Protein AF-A0A8J9VGQ0-F1 (afdb_monomer_lite)

InterPro domains:
  IPR000742 EGF-like domain [PS00022] (316-327)
  IPR000742 EGF-like domain [PS01186] (316-327)
  IPR000742 EGF-like domain [PS50026] (290-328)
  IPR000742 EGF-like domain [SM00181] (293-328)
  IPR001304 C-type lectin-like [PF00059] (190-288)
  IPR001304 C-type lectin-like [PS50041] (176-288)
  IPR001304 C-type lectin-like [SM00034] (172-288)
  IPR016186 C-type lectin-like/link domain superfamily [G3DSA:3.10.100.10] (168-290)
  IPR016187 C-type lectin fold [SSF56436] (175-289)
  IPR057774 UMOD/GP2/OIT3-like, D8C domain [PF23283] (61-148)

Organism: Branchiostoma lanceolatum (NCBI:txid7740)

Radius of gyration: 26.68 Å; chains: 1; bounding box: 42×90×72 Å

Secondary structure (DSSP, 8-state):
--------------------GGGS-EEE--GGGBTT-B--SS---SSTTSSTT----SEEEEE-GGG-SB--SS--SSTTBTTSSEEEEEESPPPPGGG-EEEEEEEE---SS-TTSEEEEEEEEEETTTEEEEEE---SSTTEEE-BB----------------------PPPEETTEEEEE-SS--B-HHHHHHHHHHTT-EE----SHHHHHHHHHHHHHH--S-EE-S-SS--TTS-B-GGGGG--GGGSSSSS--SEEEEEEGGGTTEEEEEETTS-BEEEEEEE-EE-SS---STTPEEEEETTTTEEEEEPPTTEESTTS-EE---

Foldseek 3Di:
DDDDDDDPPPPPPPPPPPPALQNDAAEDEDLLQELPRFADPQAFFCPPDPDPPHVPAFFKYAYDHNLAFFFACDQSAALGGSRFRWEKGWPDDADAQVVAKDKTKIATQHHPVCSRVDIDIWIWHADPVQGIMIRDHHDPDRRYDYHHYHDRGHDPPPDDDDDDDDDDDPDFFDDDPQKGKDWFDVFWFFQVVQQVVLVQLVWGFAPQQAQVSQVVVLVVCVVPHQWKAFGPDPADNPHFFADDCQPVPDNVCNPDDDRNQWGWIQHSVRSGGIDIDGRGDITITMIMWGWAFDPDQQAPPPWGWIATRVNPGIATHEDPQFDDRRSPHGHDD

Sequence (333 aa):
MMTVTVCVLLFTMFTGTYAGPCDHYSVLDDSWRSVTYITGSDRHCDAPGYDASTGLTEGWYRFTGPAGTQMPTAAPGSTYLCGTFAPVWLNGVHPAAADGVVTRQVCAYRDENYHCAWRWDIQVAACPGGFYLYHLISPPTCNLGYCVENGAGPTVVTTTMIPTTAITDVSSPPVYNSLCYKLSQDVTRDYESSAQECAALGGSLALIGDAATQSFVADLIRGHSNVSHWAGSTSPAVHCSYSGPSAAIDHDLWTSGHPPMFCVYMDSGANYKFNVAVCSEEYGFVCQSDIVTCQHDVCQNGGTCTSCFGAAHVMCTCLPGFTGTRCETRLYL

pLDDT: mean 76.82, std 17.46, range [32.12, 96.69]

Structure (mmCIF, N/CA/C/O backbone):
data_AF-A0A8J9VGQ0-F1
#
_entry.id   AF-A0A8J9VGQ0-F1
#
loop_
_atom_site.group_PDB
_atom_site.id
_atom_site.type_symbol
_atom_site.label_atom_id
_atom_site.label_alt_id
_atom_site.label_comp_id
_atom_site.label_asym_id
_atom_site.label_entity_id
_atom_site.label_seq_id
_atom_site.pdbx_PDB_ins_code
_atom_site.Cartn_x
_atom_site.Cartn_y
_atom_site.Cartn_z
_atom_site.occupancy
_atom_site.B_iso_or_equiv
_atom_site.auth_seq_id
_atom_site.auth_comp_id
_atom_site.auth_asym_id
_atom_site.auth_atom_id
_atom_site.pdbx_PDB_model_num
ATOM 1 N N . MET A 1 1 ? 2.340 -65.776 47.214 1.00 42.12 1 MET A N 1
ATOM 2 C CA . MET A 1 1 ? 2.959 -64.437 47.285 1.00 42.12 1 MET A CA 1
ATOM 3 C C . MET A 1 1 ? 3.575 -64.149 45.923 1.00 42.12 1 MET A C 1
ATOM 5 O O . MET A 1 1 ? 4.665 -64.625 45.653 1.00 42.12 1 MET A O 1
ATOM 9 N N . MET A 1 2 ? 2.831 -63.501 45.023 1.00 35.56 2 MET A N 1
ATOM 10 C CA . MET A 1 2 ? 3.348 -63.071 43.718 1.00 35.56 2 MET A CA 1
ATOM 11 C C . MET A 1 2 ? 3.948 -61.677 43.889 1.00 35.56 2 MET A C 1
ATOM 13 O O . MET A 1 2 ? 3.239 -60.738 44.241 1.00 35.56 2 MET A O 1
ATOM 17 N N . THR A 1 3 ? 5.255 -61.560 43.693 1.00 44.78 3 THR A N 1
ATOM 18 C CA . THR A 1 3 ? 5.974 -60.287 43.652 1.00 44.78 3 THR A CA 1
ATOM 19 C C . THR A 1 3 ? 5.676 -59.585 42.331 1.00 44.78 3 THR A C 1
ATOM 21 O O . THR A 1 3 ? 5.979 -60.117 41.265 1.00 44.78 3 THR A O 1
ATOM 24 N N . VAL A 1 4 ? 5.062 -58.404 42.402 1.00 38.50 4 VAL A N 1
ATOM 25 C CA . VAL A 1 4 ? 4.828 -57.522 41.253 1.00 38.50 4 VAL A CA 1
ATOM 26 C C . VAL A 1 4 ? 6.104 -56.718 41.012 1.00 38.50 4 VAL A C 1
ATOM 28 O O . VAL A 1 4 ? 6.432 -55.816 41.780 1.00 38.50 4 VAL A O 1
ATOM 31 N N . THR A 1 5 ? 6.845 -57.065 39.963 1.00 47.75 5 THR A N 1
ATOM 32 C CA . THR A 1 5 ? 8.008 -56.299 39.503 1.00 47.75 5 THR A CA 1
ATOM 33 C C . THR A 1 5 ? 7.517 -55.093 38.705 1.00 47.75 5 THR A C 1
ATOM 35 O O . THR A 1 5 ? 6.959 -55.246 37.620 1.00 47.75 5 THR A O 1
ATOM 38 N N . VAL A 1 6 ? 7.711 -53.888 39.242 1.00 45.31 6 VAL A N 1
ATOM 39 C CA . VAL A 1 6 ? 7.440 -52.629 38.536 1.00 45.31 6 VAL A CA 1
ATOM 40 C C . VAL A 1 6 ? 8.542 -52.415 37.499 1.00 45.31 6 VAL A C 1
ATOM 42 O O . VAL A 1 6 ? 9.686 -52.123 37.839 1.00 45.31 6 VAL A O 1
ATOM 45 N N . CYS A 1 7 ? 8.199 -52.589 36.225 1.00 40.22 7 CYS A N 1
ATOM 46 C CA . CYS A 1 7 ? 9.078 -52.276 35.106 1.00 40.22 7 CYS A CA 1
ATOM 47 C C . CYS A 1 7 ? 9.056 -50.755 34.892 1.00 40.22 7 CYS A C 1
ATOM 49 O O . CYS A 1 7 ? 8.115 -50.219 34.310 1.00 40.22 7 CYS A O 1
ATOM 51 N N . VAL A 1 8 ? 10.065 -50.043 35.403 1.00 44.84 8 VAL A N 1
ATOM 52 C CA . VAL A 1 8 ? 10.267 -48.624 35.085 1.00 44.84 8 VAL A CA 1
ATOM 53 C C . VAL A 1 8 ? 10.704 -48.552 33.625 1.00 44.84 8 VAL A C 1
ATOM 55 O O . VAL A 1 8 ? 11.848 -48.855 33.291 1.00 44.84 8 VAL A O 1
ATOM 58 N N . LEU A 1 9 ? 9.769 -48.203 32.743 1.00 40.72 9 LEU A N 1
ATOM 59 C CA . LEU A 1 9 ? 10.061 -47.860 31.358 1.00 40.72 9 LEU A CA 1
ATOM 60 C C . LEU A 1 9 ? 10.891 -46.571 31.364 1.00 40.72 9 LEU A C 1
ATOM 62 O O . LEU A 1 9 ? 10.352 -45.469 31.424 1.00 40.72 9 LEU A O 1
ATOM 66 N N . LEU A 1 10 ? 12.216 -46.713 31.331 1.00 42.19 10 LEU A N 1
ATOM 67 C CA . LEU A 1 10 ? 13.113 -45.642 30.915 1.00 42.19 10 LEU A CA 1
ATOM 68 C C . LEU A 1 10 ? 12.789 -45.335 29.450 1.00 42.19 10 LEU A C 1
ATOM 70 O O . LEU A 1 10 ? 13.296 -45.983 28.538 1.00 42.19 10 LEU A O 1
ATOM 74 N N . PHE A 1 11 ? 11.903 -44.360 29.237 1.00 38.94 11 PHE A N 1
ATOM 75 C CA . PHE A 1 11 ? 11.740 -43.687 27.956 1.00 38.94 11 PHE A CA 1
ATOM 76 C C . PHE A 1 11 ? 13.052 -42.946 27.677 1.00 38.94 11 PHE A C 1
ATOM 78 O O . PHE A 1 11 ? 13.233 -41.786 28.042 1.00 38.94 11 PHE A O 1
ATOM 85 N N . THR A 1 12 ? 14.016 -43.635 27.070 1.00 44.44 12 THR A N 1
ATOM 86 C CA . THR A 1 12 ? 15.098 -42.957 26.367 1.00 44.44 12 THR A CA 1
ATOM 87 C C . THR A 1 12 ? 14.431 -42.150 25.263 1.00 44.44 12 THR A C 1
ATOM 89 O O . THR A 1 12 ? 13.921 -42.724 24.300 1.00 44.44 12 THR A O 1
ATOM 92 N N . MET A 1 13 ? 14.369 -40.831 25.451 1.00 45.59 13 MET A N 1
ATOM 93 C CA . MET A 1 13 ? 13.982 -39.872 24.424 1.00 45.59 13 MET A CA 1
ATOM 94 C C . MET A 1 13 ? 14.942 -40.074 23.253 1.00 45.59 13 MET A C 1
ATOM 96 O O . MET A 1 13 ? 16.051 -39.544 23.246 1.00 45.59 13 MET A O 1
ATOM 100 N N . PHE A 1 14 ? 14.544 -40.885 22.276 1.00 39.25 14 PHE A N 1
ATOM 101 C CA . PHE A 1 14 ? 15.108 -40.775 20.947 1.00 39.25 14 PHE A CA 1
ATOM 102 C C . PHE A 1 14 ? 14.718 -39.377 20.474 1.00 39.25 14 PHE A C 1
ATOM 104 O O . PHE A 1 14 ? 13.578 -39.147 20.074 1.00 39.25 14 PHE A O 1
ATOM 111 N N . THR A 1 15 ? 15.648 -38.426 20.552 1.00 48.22 15 THR A N 1
ATOM 112 C CA . THR A 1 15 ? 15.574 -37.180 19.791 1.00 48.22 15 THR A CA 1
ATOM 113 C C . THR A 1 15 ? 15.789 -37.542 18.326 1.00 48.22 15 THR A C 1
ATOM 115 O O . THR A 1 15 ? 16.834 -37.269 17.742 1.00 48.22 15 THR A O 1
ATOM 118 N N . GLY A 1 16 ? 14.818 -38.242 17.742 1.00 40.22 16 GLY A N 1
ATOM 119 C CA . GLY A 1 16 ? 14.657 -38.281 16.305 1.00 40.22 16 GLY A CA 1
ATOM 120 C C . GLY A 1 16 ? 14.235 -36.881 15.906 1.00 40.22 16 GLY A C 1
ATOM 121 O O . GLY A 1 16 ? 13.055 -36.548 15.963 1.00 40.22 16 GLY A O 1
ATOM 122 N N . THR A 1 17 ? 15.209 -36.034 15.586 1.00 50.16 17 THR A N 1
ATOM 123 C CA . THR A 1 17 ? 14.969 -34.825 14.810 1.00 50.16 17 THR A CA 1
ATOM 124 C C . THR A 1 17 ? 14.305 -35.297 13.524 1.00 50.16 17 THR A C 1
ATOM 126 O O . THR A 1 17 ? 14.963 -35.909 12.683 1.00 50.16 17 THR A O 1
ATOM 129 N N . TYR A 1 18 ? 12.989 -35.122 13.406 1.00 45.78 18 TYR A N 1
ATOM 130 C CA . TYR A 1 18 ? 12.322 -35.244 12.117 1.00 45.78 18 TYR A CA 1
ATOM 131 C C . TYR A 1 18 ? 13.047 -34.269 11.192 1.00 45.78 18 TYR A C 1
ATOM 133 O O . TYR A 1 18 ? 12.965 -33.063 11.417 1.00 45.78 18 TYR A O 1
ATOM 141 N N . ALA A 1 19 ? 13.823 -34.796 10.241 1.00 57.09 19 ALA A N 1
ATOM 142 C CA . ALA A 1 19 ? 14.485 -33.987 9.230 1.00 57.09 19 ALA A CA 1
ATOM 143 C C . ALA A 1 19 ? 13.380 -33.242 8.478 1.00 57.09 19 ALA A C 1
ATOM 145 O O . ALA A 1 19 ? 12.548 -33.855 7.803 1.00 57.09 19 ALA A O 1
ATOM 146 N N . GLY A 1 20 ? 13.284 -31.942 8.729 1.00 68.31 20 GLY A N 1
ATOM 147 C CA . GLY A 1 20 ? 12.266 -31.095 8.130 1.00 68.31 20 GLY A CA 1
ATOM 148 C C . GLY A 1 20 ? 12.663 -30.743 6.698 1.00 68.31 20 GLY A C 1
ATOM 149 O O . GLY A 1 20 ? 13.801 -30.984 6.293 1.00 68.31 20 GLY A O 1
ATOM 150 N N . PRO A 1 21 ? 11.785 -30.085 5.925 1.00 80.19 21 PRO A N 1
ATOM 151 C CA . PRO A 1 21 ? 12.160 -29.576 4.600 1.00 80.19 21 PRO A CA 1
ATOM 152 C C . PRO A 1 21 ? 13.381 -28.636 4.650 1.00 80.19 21 PRO A C 1
ATOM 154 O O . PRO A 1 21 ? 14.103 -28.491 3.670 1.00 80.19 21 PRO A O 1
ATOM 157 N N . CYS A 1 22 ? 13.662 -28.053 5.820 1.00 86.69 22 CYS A N 1
ATOM 158 C CA . CYS A 1 22 ? 14.813 -27.195 6.094 1.00 86.69 22 CYS A CA 1
ATOM 159 C C . CYS A 1 22 ? 16.187 -27.856 5.903 1.00 86.69 22 CYS A C 1
ATOM 161 O O . CYS A 1 22 ? 17.174 -27.127 5.801 1.00 86.69 22 CYS A O 1
ATOM 163 N N . ASP A 1 23 ? 16.255 -29.188 5.832 1.00 85.81 23 ASP A N 1
ATOM 164 C CA . ASP A 1 23 ? 17.512 -29.933 5.706 1.00 85.81 23 ASP A CA 1
ATOM 165 C C . ASP A 1 23 ? 17.845 -30.320 4.253 1.00 85.81 23 ASP A C 1
ATOM 167 O O . ASP A 1 23 ? 18.994 -30.643 3.951 1.00 85.81 23 ASP A O 1
ATOM 171 N N . HIS A 1 24 ? 16.871 -30.268 3.335 1.00 87.94 24 HIS A N 1
ATOM 172 C CA . HIS A 1 24 ? 17.087 -30.569 1.920 1.00 87.94 24 HIS A CA 1
ATOM 173 C C . HIS A 1 24 ? 16.193 -29.712 1.018 1.00 87.94 24 HIS A C 1
ATOM 175 O O . HIS A 1 24 ? 14.983 -29.905 0.941 1.00 87.94 24 HIS A O 1
ATOM 181 N N . TYR A 1 25 ? 16.822 -28.803 0.273 1.00 92.06 25 TYR A N 1
ATOM 182 C CA . TYR A 1 25 ? 16.159 -27.917 -0.683 1.00 92.06 25 TYR A CA 1
ATOM 183 C C . TYR A 1 25 ? 17.104 -27.532 -1.828 1.00 92.06 25 TYR A C 1
ATOM 185 O O . TYR A 1 25 ? 18.321 -27.704 -1.732 1.00 92.06 25 TYR A O 1
ATOM 193 N N . SER A 1 26 ? 16.539 -26.994 -2.903 1.00 93.19 26 SER A N 1
ATOM 194 C CA . SER A 1 26 ? 17.267 -26.385 -4.016 1.00 93.19 26 SER A CA 1
ATOM 195 C C . SER A 1 26 ? 17.249 -24.859 -3.906 1.00 93.19 26 SER A C 1
ATOM 197 O O . SER A 1 26 ? 16.366 -24.278 -3.279 1.00 93.19 26 SER A O 1
ATOM 199 N N . VAL A 1 27 ? 18.239 -24.191 -4.492 1.00 92.88 27 VAL A N 1
ATOM 200 C CA . VAL A 1 27 ? 18.342 -22.725 -4.470 1.00 92.88 27 VAL A CA 1
ATOM 201 C C . VAL A 1 27 ? 17.849 -22.154 -5.795 1.00 92.88 27 VAL A C 1
ATOM 203 O O . VAL A 1 27 ? 18.170 -22.696 -6.848 1.00 92.88 27 VAL A O 1
ATOM 206 N N . LEU A 1 28 ? 17.082 -21.067 -5.717 1.00 91.75 28 LEU A N 1
ATOM 207 C CA . LEU A 1 28 ? 16.721 -20.213 -6.845 1.00 91.75 28 LEU A CA 1
ATOM 208 C C . LEU A 1 28 ? 17.306 -18.824 -6.595 1.00 91.75 28 LEU A C 1
ATOM 210 O O . LEU A 1 28 ? 16.926 -18.148 -5.638 1.00 91.75 28 LEU A O 1
ATOM 214 N N . ASP A 1 29 ? 18.251 -18.414 -7.428 1.00 90.88 29 ASP A N 1
ATOM 215 C CA . ASP A 1 29 ? 18.965 -17.142 -7.307 1.00 90.88 29 ASP A CA 1
ATOM 216 C C . ASP A 1 29 ? 18.961 -16.322 -8.602 1.00 90.88 29 ASP A C 1
ATOM 218 O O . ASP A 1 29 ? 19.639 -15.299 -8.690 1.00 90.88 29 ASP A O 1
ATOM 222 N N . ASP A 1 30 ? 18.143 -16.718 -9.580 1.00 88.56 30 ASP A N 1
ATOM 223 C CA . ASP A 1 30 ? 18.009 -16.001 -10.841 1.00 88.56 30 ASP A CA 1
ATOM 224 C C . ASP A 1 30 ? 17.500 -14.568 -10.618 1.00 88.56 30 ASP A C 1
ATOM 226 O O . ASP A 1 30 ? 16.392 -14.344 -10.124 1.00 88.56 30 ASP A O 1
ATOM 230 N N . SER A 1 31 ? 18.284 -13.577 -11.044 1.00 87.44 31 SER A N 1
ATOM 231 C CA . SER A 1 31 ? 17.969 -12.153 -10.851 1.00 87.44 31 SER A CA 1
ATOM 232 C C . SER A 1 31 ? 16.660 -11.715 -11.506 1.00 87.44 31 SER A C 1
ATOM 234 O O . SER A 1 31 ? 16.031 -10.761 -11.046 1.00 87.44 31 SER A O 1
ATOM 236 N N . TRP A 1 32 ? 16.230 -12.417 -12.558 1.00 87.25 32 TRP A N 1
ATOM 237 C CA . TRP A 1 32 ? 14.989 -12.111 -13.254 1.00 87.25 32 TRP A CA 1
ATOM 238 C C . TRP A 1 32 ? 13.761 -12.292 -12.365 1.00 87.25 32 TRP A C 1
ATOM 240 O O . TRP A 1 32 ? 12.756 -11.648 -12.615 1.00 87.25 32 TRP A O 1
ATOM 250 N N . ARG A 1 33 ? 13.839 -13.091 -11.295 1.00 91.44 33 ARG A N 1
ATOM 251 C CA . ARG A 1 33 ? 12.715 -13.375 -10.386 1.00 91.44 33 ARG A CA 1
ATOM 252 C C . ARG A 1 33 ? 12.351 -12.211 -9.465 1.00 91.44 33 ARG A C 1
ATOM 254 O O . ARG A 1 33 ? 11.292 -12.248 -8.843 1.00 91.44 33 ARG A O 1
ATOM 261 N N . SER A 1 34 ? 13.207 -11.197 -9.365 1.00 88.69 34 SER A N 1
ATOM 262 C CA . SER A 1 34 ? 12.969 -10.045 -8.496 1.00 88.69 34 SER A CA 1
ATOM 263 C C . SER A 1 34 ? 11.733 -9.249 -8.937 1.00 88.69 34 SER A C 1
ATOM 265 O O . SER A 1 34 ? 11.578 -8.941 -10.118 1.00 88.69 34 SER A O 1
ATOM 267 N N . VAL A 1 35 ? 10.909 -8.802 -7.985 1.00 84.44 35 VAL A N 1
ATOM 268 C CA . VAL A 1 35 ? 9.819 -7.825 -8.194 1.00 84.44 35 VAL A CA 1
ATOM 269 C C . VAL A 1 35 ? 10.302 -6.540 -8.870 1.00 84.44 35 VAL A C 1
ATOM 271 O O . VAL A 1 35 ? 9.525 -5.865 -9.534 1.00 84.44 35 VAL A O 1
ATOM 274 N N . THR A 1 36 ? 11.587 -6.205 -8.738 1.00 79.19 36 THR A N 1
ATOM 275 C CA . THR A 1 36 ? 12.195 -5.029 -9.376 1.00 79.19 36 THR A CA 1
ATOM 276 C C . THR A 1 36 ? 12.674 -5.289 -10.805 1.00 79.19 36 THR A C 1
ATOM 278 O O . THR A 1 36 ? 13.076 -4.353 -11.498 1.00 79.19 36 THR A O 1
ATOM 281 N N . TYR A 1 37 ? 12.659 -6.543 -11.264 1.00 77.44 37 TYR A N 1
ATOM 282 C CA . TYR A 1 37 ? 13.089 -6.902 -12.607 1.00 77.44 37 TYR A CA 1
ATOM 283 C C . TYR A 1 37 ? 11.968 -6.640 -13.615 1.00 77.44 37 TYR A C 1
ATOM 285 O O . TYR A 1 37 ? 10.928 -7.300 -13.599 1.00 77.44 37 TYR A O 1
ATOM 293 N N . ILE A 1 38 ? 12.205 -5.697 -14.527 1.00 77.81 38 ILE A N 1
ATOM 294 C CA . ILE A 1 38 ? 11.278 -5.365 -15.613 1.00 77.81 38 ILE A CA 1
ATOM 295 C C . ILE A 1 38 ? 11.550 -6.293 -16.801 1.00 77.81 38 ILE A C 1
ATOM 297 O O . ILE A 1 38 ? 12.660 -6.336 -17.331 1.00 77.81 38 ILE A O 1
ATOM 301 N N . THR A 1 39 ? 10.525 -7.023 -17.234 1.00 71.38 39 THR A N 1
ATOM 302 C CA . THR A 1 39 ? 10.615 -8.015 -18.313 1.00 71.38 39 THR A CA 1
ATOM 303 C C . THR A 1 39 ? 10.838 -7.332 -19.658 1.00 71.38 39 THR A C 1
ATOM 305 O O . THR A 1 39 ? 10.019 -6.529 -20.108 1.00 71.38 39 THR A O 1
ATOM 308 N N . GLY A 1 40 ? 11.955 -7.667 -20.303 1.00 67.06 40 GLY A N 1
ATOM 309 C CA . GLY A 1 40 ? 12.313 -7.194 -21.638 1.00 67.06 40 GLY A CA 1
ATOM 310 C C . GLY A 1 40 ? 11.798 -8.104 -22.760 1.00 67.06 40 GLY A C 1
ATOM 311 O O . GLY A 1 40 ? 10.743 -8.733 -22.668 1.00 67.06 40 GLY A O 1
ATOM 312 N N . SER A 1 41 ? 12.555 -8.170 -23.858 1.00 61.84 41 SER A N 1
ATOM 313 C CA . SER A 1 41 ? 12.294 -9.096 -24.970 1.00 61.84 41 SER A CA 1
ATOM 314 C C . SER A 1 41 ? 12.560 -10.557 -24.603 1.00 61.84 41 SER A C 1
ATOM 316 O O . SER A 1 41 ? 11.852 -11.438 -25.094 1.00 61.84 41 SER A O 1
ATOM 318 N N . ASP A 1 42 ? 13.542 -10.791 -23.732 1.00 62.25 42 ASP A N 1
ATOM 319 C CA . ASP A 1 42 ? 13.883 -12.108 -23.200 1.00 62.25 42 ASP A CA 1
ATOM 320 C C . ASP A 1 42 ? 12.947 -12.406 -22.025 1.00 62.25 42 ASP A C 1
ATOM 322 O O . ASP A 1 42 ? 12.912 -11.678 -21.032 1.00 62.25 42 ASP A O 1
ATOM 326 N N . ARG A 1 43 ? 12.097 -13.418 -22.205 1.00 73.81 43 ARG A N 1
ATOM 327 C CA . ARG A 1 43 ? 10.977 -13.731 -21.313 1.00 73.81 43 ARG A CA 1
ATOM 328 C C . ARG A 1 43 ? 11.239 -15.052 -20.622 1.00 73.81 43 ARG A C 1
ATOM 330 O O . ARG A 1 43 ? 11.444 -16.059 -21.297 1.00 73.81 43 ARG A O 1
ATOM 337 N N . HIS A 1 44 ? 11.145 -15.040 -19.301 1.00 82.31 44 HIS A N 1
ATOM 338 C CA . HIS A 1 44 ? 11.353 -16.209 -18.468 1.00 82.31 44 HIS A CA 1
ATOM 339 C C . HIS A 1 44 ? 10.028 -16.775 -17.956 1.00 82.31 44 HIS A C 1
ATOM 341 O O . HIS A 1 44 ? 9.011 -16.083 -17.808 1.00 82.31 44 HIS A O 1
ATOM 347 N N . CYS A 1 45 ? 10.038 -18.077 -17.690 1.00 82.00 45 CYS A N 1
ATOM 348 C CA . CYS A 1 45 ? 8.921 -18.777 -17.076 1.00 82.00 45 CYS A CA 1
ATOM 349 C C . CYS A 1 45 ? 9.405 -20.033 -16.356 1.00 82.00 45 CYS A C 1
ATOM 351 O O . CYS A 1 45 ? 10.420 -20.622 -16.723 1.00 82.00 45 CYS A O 1
ATOM 353 N N . ASP A 1 46 ? 8.643 -20.466 -15.355 1.00 85.56 46 ASP A N 1
ATOM 354 C CA . ASP A 1 46 ? 8.958 -21.672 -14.580 1.00 85.56 46 ASP A CA 1
ATOM 355 C C . ASP A 1 46 ? 8.323 -22.945 -15.175 1.00 85.56 46 ASP A C 1
ATOM 357 O O . ASP A 1 46 ? 8.446 -24.040 -14.620 1.00 85.56 46 ASP A O 1
ATOM 361 N N . ALA A 1 47 ? 7.636 -22.830 -16.319 1.00 76.81 47 ALA A N 1
ATOM 362 C CA . ALA A 1 47 ? 7.096 -23.977 -17.044 1.00 76.81 47 ALA A CA 1
ATOM 363 C C . ALA A 1 47 ? 8.195 -24.654 -17.897 1.00 76.81 47 ALA A C 1
ATOM 365 O O . ALA A 1 47 ? 8.883 -23.980 -18.669 1.00 76.81 47 ALA A O 1
ATOM 366 N N . PRO A 1 48 ? 8.370 -25.985 -17.820 1.00 66.25 48 PRO A N 1
ATOM 367 C CA . PRO A 1 48 ? 9.430 -26.693 -18.526 1.00 66.25 48 PRO A CA 1
ATOM 368 C C . PRO A 1 48 ? 9.237 -26.675 -20.050 1.00 66.25 48 PRO A C 1
ATOM 370 O O . PRO A 1 48 ? 8.132 -26.861 -20.556 1.00 66.25 48 PRO A O 1
ATOM 373 N N . GLY A 1 49 ? 10.345 -26.532 -20.787 1.00 60.31 49 GLY A N 1
ATOM 374 C CA . GLY A 1 49 ? 10.407 -26.763 -22.237 1.00 60.31 49 GLY A CA 1
ATOM 375 C C . GLY A 1 49 ? 10.162 -25.549 -23.144 1.00 60.31 49 GLY A C 1
ATOM 376 O O . GLY A 1 49 ? 10.168 -25.726 -24.360 1.00 60.31 49 GLY A O 1
ATOM 377 N N . TYR A 1 50 ? 9.965 -24.345 -22.593 1.00 54.50 50 TYR A N 1
ATOM 378 C CA . TYR A 1 50 ? 9.724 -23.119 -23.376 1.00 54.50 50 TYR A CA 1
ATOM 379 C C . TYR A 1 50 ? 10.947 -22.183 -23.469 1.00 54.50 50 TYR A C 1
ATOM 381 O O . TYR A 1 50 ? 11.166 -21.566 -24.508 1.00 54.50 50 TYR A O 1
ATOM 389 N N . ASP A 1 51 ? 11.784 -22.140 -22.431 1.00 52.88 51 ASP A N 1
ATOM 390 C CA . ASP A 1 51 ? 13.109 -21.509 -22.427 1.00 52.88 51 ASP A CA 1
ATOM 391 C C . ASP A 1 51 ? 14.116 -22.502 -21.822 1.00 52.88 51 ASP A C 1
ATOM 393 O O . ASP A 1 51 ? 13.778 -23.289 -20.934 1.00 52.88 51 ASP A O 1
ATOM 397 N N . ALA A 1 52 ? 15.351 -22.497 -22.319 1.00 50.66 52 ALA A N 1
ATOM 398 C CA . ALA A 1 52 ? 16.421 -23.383 -21.871 1.00 50.66 52 ALA A CA 1
ATOM 399 C C . ALA A 1 52 ? 16.916 -23.070 -20.443 1.00 50.66 52 ALA A C 1
ATOM 401 O O . ALA A 1 52 ? 17.784 -23.788 -19.945 1.00 50.66 52 ALA A O 1
ATOM 402 N N . SER A 1 53 ? 16.396 -22.021 -19.790 1.00 52.44 53 SER A N 1
ATOM 403 C CA . SER A 1 53 ? 16.947 -21.513 -18.532 1.00 52.44 53 SER A CA 1
ATOM 404 C C . SER A 1 53 ? 16.317 -22.069 -17.242 1.00 52.44 53 SER A C 1
ATOM 406 O O . SER A 1 53 ? 17.067 -22.247 -16.289 1.00 52.44 53 SER A O 1
ATOM 408 N N . THR A 1 54 ? 15.019 -22.411 -17.153 1.00 55.66 54 THR A N 1
ATOM 409 C CA . THR A 1 54 ? 14.387 -22.617 -15.817 1.00 55.66 54 THR A CA 1
ATOM 410 C C . THR A 1 54 ? 13.194 -23.580 -15.766 1.00 55.66 54 THR A C 1
ATOM 412 O O . THR A 1 54 ? 12.149 -23.253 -15.212 1.00 55.66 54 THR A O 1
ATOM 415 N N . GLY A 1 55 ? 13.305 -24.797 -16.305 1.00 63.28 55 GLY A N 1
ATOM 416 C CA . GLY A 1 55 ? 12.270 -25.818 -16.080 1.00 63.28 55 GLY A CA 1
ATOM 417 C C . GLY A 1 55 ? 12.160 -26.199 -14.598 1.00 63.28 55 GLY A C 1
ATOM 418 O O . GLY A 1 55 ? 12.830 -27.134 -14.164 1.00 63.28 55 GLY A O 1
ATOM 419 N N . LEU A 1 56 ? 11.339 -25.477 -13.825 1.00 79.31 56 LEU A N 1
ATOM 420 C CA . LEU A 1 56 ? 11.159 -25.708 -12.397 1.00 79.31 56 LEU A CA 1
ATOM 421 C C . LEU A 1 56 ? 10.442 -27.045 -12.197 1.00 79.31 56 LEU A C 1
ATOM 423 O O . LEU A 1 56 ? 9.299 -27.245 -12.615 1.00 79.31 56 LEU A O 1
ATOM 427 N N . THR A 1 57 ? 11.148 -27.983 -11.576 1.00 83.88 57 THR A N 1
ATOM 428 C CA . THR A 1 57 ? 10.593 -29.262 -11.133 1.00 83.88 57 THR A CA 1
ATOM 429 C C . THR A 1 57 ? 9.881 -29.086 -9.801 1.00 83.88 57 THR A C 1
ATOM 431 O O . THR A 1 57 ? 10.215 -28.196 -9.031 1.00 83.88 57 THR A O 1
ATOM 434 N N . GLU A 1 58 ? 8.910 -29.939 -9.499 1.00 89.88 58 GLU A N 1
ATOM 435 C CA . GLU A 1 58 ? 8.283 -29.918 -8.178 1.00 89.88 58 GLU A CA 1
ATOM 436 C C . GLU A 1 58 ? 9.307 -30.219 -7.070 1.00 89.88 58 GLU A C 1
ATOM 438 O O . GLU A 1 58 ? 10.080 -31.174 -7.179 1.00 89.88 58 GLU A O 1
ATOM 443 N N . GLY A 1 59 ? 9.321 -29.408 -6.011 1.00 91.81 59 GLY A N 1
ATOM 444 C CA . GLY A 1 59 ? 10.220 -29.617 -4.878 1.00 91.81 59 GLY A CA 1
ATOM 445 C C . GLY A 1 59 ? 10.341 -28.424 -3.934 1.00 91.81 59 GLY A C 1
ATOM 446 O O . GLY A 1 59 ? 9.694 -27.393 -4.110 1.00 91.81 59 GLY A O 1
ATOM 447 N N . TRP A 1 60 ? 11.183 -28.573 -2.907 1.00 95.19 60 TRP A N 1
ATOM 448 C CA . TRP A 1 60 ? 11.477 -27.523 -1.929 1.00 95.19 60 TRP A CA 1
ATOM 449 C C . TRP A 1 60 ? 12.560 -26.574 -2.434 1.00 95.19 60 TRP A C 1
ATOM 451 O O . TRP A 1 60 ? 13.686 -26.998 -2.703 1.00 95.19 60 TRP A O 1
ATOM 461 N N . TYR A 1 61 ? 12.236 -25.283 -2.487 1.00 94.75 61 TYR A N 1
ATOM 462 C CA . TYR A 1 61 ? 13.133 -24.235 -2.955 1.00 94.75 61 TYR A CA 1
ATOM 463 C C . TYR A 1 61 ? 13.324 -23.120 -1.931 1.00 94.75 61 TYR A C 1
ATOM 465 O O . TYR A 1 61 ? 12.398 -22.745 -1.207 1.00 94.75 61 TYR A O 1
ATOM 473 N N . ARG A 1 62 ? 14.537 -22.562 -1.923 1.00 94.94 62 ARG A N 1
ATOM 474 C CA . ARG A 1 62 ? 14.911 -21.341 -1.211 1.00 94.94 62 ARG A CA 1
ATOM 475 C C . ARG A 1 62 ? 15.300 -20.265 -2.214 1.00 94.94 62 ARG A C 1
ATOM 477 O O . ARG A 1 62 ? 16.204 -20.486 -3.020 1.00 94.94 62 ARG A O 1
ATOM 484 N N . PHE A 1 63 ? 14.698 -19.089 -2.101 1.00 95.00 63 PHE A N 1
ATOM 485 C CA . PHE A 1 63 ? 15.146 -17.918 -2.849 1.00 95.00 63 PHE A CA 1
ATOM 486 C C . PHE A 1 63 ? 16.352 -17.269 -2.170 1.00 95.00 63 PHE A C 1
ATOM 488 O O . PHE A 1 63 ? 16.370 -17.114 -0.943 1.00 95.00 63 PHE A O 1
ATOM 495 N N . THR A 1 64 ? 17.385 -16.943 -2.948 1.00 91.25 64 THR A N 1
ATOM 496 C CA . THR A 1 64 ? 18.583 -16.264 -2.436 1.00 91.25 64 THR A CA 1
ATOM 497 C C . THR A 1 64 ? 19.182 -15.298 -3.456 1.00 91.25 64 THR A C 1
ATOM 499 O O . THR A 1 64 ? 18.779 -15.262 -4.615 1.00 91.25 64 THR A O 1
ATOM 502 N N . GLY A 1 65 ? 20.201 -14.543 -3.040 1.00 88.75 65 GLY A N 1
ATOM 503 C CA . GLY A 1 65 ? 21.012 -13.754 -3.964 1.00 88.75 65 GLY A CA 1
ATOM 504 C C . GLY A 1 65 ? 20.199 -12.659 -4.666 1.00 88.75 65 GLY A C 1
ATOM 505 O O . GLY A 1 65 ? 19.355 -12.032 -4.024 1.00 88.75 65 GLY A O 1
ATOM 506 N N . PRO A 1 66 ? 20.453 -12.388 -5.957 1.00 80.62 66 PRO A N 1
ATOM 507 C CA . PRO A 1 66 ? 19.803 -11.296 -6.673 1.00 80.62 66 PRO A CA 1
ATOM 508 C C . PRO A 1 66 ? 18.332 -11.571 -7.020 1.00 80.62 66 PRO A C 1
ATOM 510 O O . PRO A 1 66 ? 17.643 -10.633 -7.410 1.00 80.62 66 PRO A O 1
ATOM 513 N N . ALA A 1 67 ? 17.839 -12.807 -6.861 1.00 86.88 67 ALA A N 1
ATOM 514 C CA . ALA A 1 67 ? 16.405 -13.091 -6.928 1.00 86.88 67 ALA A CA 1
ATOM 515 C C . ALA A 1 67 ? 15.640 -12.400 -5.788 1.00 86.88 67 ALA A C 1
ATOM 517 O O . ALA A 1 67 ? 14.537 -11.906 -5.988 1.00 86.88 67 ALA A O 1
ATOM 518 N N . GLY A 1 68 ? 16.237 -12.363 -4.596 1.00 89.94 68 GLY A N 1
ATOM 519 C CA . GLY A 1 68 ? 15.607 -11.936 -3.350 1.00 89.94 68 GLY A CA 1
ATOM 520 C C . GLY A 1 68 ? 15.502 -13.083 -2.346 1.00 89.94 68 GLY A C 1
ATOM 521 O O . GLY A 1 68 ? 16.182 -14.102 -2.476 1.00 89.94 68 GLY A O 1
ATOM 522 N N . THR A 1 69 ? 14.690 -12.914 -1.304 1.00 92.31 69 THR A N 1
ATOM 523 C CA . THR A 1 69 ? 14.682 -13.814 -0.135 1.00 92.31 69 THR A CA 1
ATOM 524 C C . THR A 1 69 ? 13.334 -14.464 0.152 1.00 92.31 69 THR A C 1
ATOM 526 O O . THR A 1 69 ? 13.293 -15.470 0.865 1.00 92.31 69 THR A O 1
ATOM 529 N N . GLN A 1 70 ? 12.237 -13.930 -0.387 1.00 94.69 70 GLN A N 1
ATOM 530 C CA . GLN A 1 70 ? 10.887 -14.440 -0.146 1.00 94.69 70 GLN A CA 1
ATOM 531 C C . GLN A 1 70 ? 9.940 -14.107 -1.303 1.00 94.69 70 GLN A C 1
ATOM 533 O O . GLN A 1 70 ? 10.177 -13.150 -2.029 1.00 94.69 70 GLN A O 1
ATOM 538 N N . MET A 1 71 ? 8.851 -14.859 -1.467 1.00 95.75 71 MET A N 1
ATOM 539 C CA . MET A 1 71 ? 7.777 -14.462 -2.388 1.00 95.75 71 MET A CA 1
ATOM 540 C C . MET A 1 71 ? 7.047 -13.218 -1.860 1.00 95.75 71 MET A C 1
ATOM 542 O O . MET A 1 71 ? 6.801 -13.153 -0.656 1.00 95.75 71 MET A O 1
ATOM 546 N N . PRO A 1 72 ? 6.632 -12.263 -2.708 1.00 93.12 72 PRO A N 1
ATOM 547 C CA . PRO A 1 72 ? 5.825 -11.139 -2.256 1.00 93.12 72 PRO A CA 1
ATOM 548 C C . PRO A 1 72 ? 4.458 -11.624 -1.766 1.00 93.12 72 PRO A C 1
ATOM 550 O O . PRO A 1 72 ? 3.849 -12.520 -2.358 1.00 93.12 72 PRO A O 1
ATOM 553 N N . THR A 1 73 ? 3.982 -11.025 -0.673 1.00 91.50 73 THR A N 1
ATOM 554 C CA . THR A 1 73 ? 2.635 -11.290 -0.115 1.00 91.50 73 THR A CA 1
ATOM 555 C C . THR A 1 73 ? 1.569 -10.329 -0.635 1.00 91.50 73 THR A C 1
ATOM 557 O O . THR A 1 73 ? 0.380 -10.506 -0.373 1.00 91.50 73 THR A O 1
ATOM 560 N N . ALA A 1 74 ? 2.004 -9.330 -1.402 1.00 84.88 74 ALA A N 1
ATOM 561 C CA . ALA A 1 74 ? 1.163 -8.451 -2.188 1.00 84.88 74 ALA A CA 1
ATOM 562 C C . ALA A 1 74 ? 1.276 -8.815 -3.672 1.00 84.88 74 ALA A C 1
ATOM 564 O O . ALA A 1 74 ? 2.301 -9.313 -4.145 1.00 84.88 74 ALA A O 1
ATOM 565 N N . ALA A 1 75 ? 0.207 -8.546 -4.413 1.00 82.25 75 ALA A N 1
ATOM 566 C CA . ALA A 1 75 ? 0.218 -8.655 -5.859 1.00 82.25 75 ALA A CA 1
ATOM 567 C C . ALA A 1 75 ? 1.274 -7.696 -6.455 1.00 82.25 75 ALA A C 1
ATOM 569 O O . ALA A 1 75 ? 1.217 -6.510 -6.149 1.00 82.25 75 ALA A O 1
ATOM 570 N N . PRO A 1 76 ? 2.172 -8.146 -7.353 1.00 75.88 76 PRO A N 1
ATOM 571 C CA . PRO A 1 76 ? 3.238 -7.303 -7.914 1.00 75.88 76 PRO A CA 1
ATOM 572 C C . PRO A 1 76 ? 2.764 -6.100 -8.750 1.00 75.88 76 PRO A C 1
ATOM 574 O O . PRO A 1 76 ? 3.579 -5.289 -9.164 1.00 75.88 76 PRO A O 1
ATOM 577 N N . GLY A 1 77 ? 1.465 -5.969 -9.038 1.00 74.88 77 GLY A N 1
ATOM 578 C CA . GLY A 1 77 ? 0.897 -4.763 -9.654 1.00 74.88 77 GLY A CA 1
ATOM 579 C C . GLY A 1 77 ? 1.107 -4.617 -11.168 1.00 74.88 77 GLY A C 1
ATOM 580 O 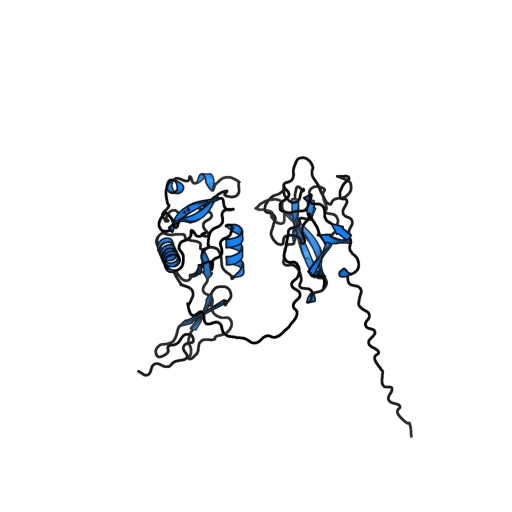O . GLY A 1 77 ? 0.584 -3.678 -11.757 1.00 74.88 77 GLY A O 1
ATOM 581 N N . SER A 1 78 ? 1.820 -5.537 -11.831 1.00 77.81 78 SER A N 1
ATOM 582 C CA . SER A 1 78 ? 1.990 -5.544 -13.294 1.00 77.81 78 SER A CA 1
ATOM 583 C C . SER A 1 78 ? 2.284 -6.943 -13.851 1.00 77.81 78 SER A C 1
ATOM 585 O O . SER A 1 78 ? 2.942 -7.754 -13.205 1.00 77.81 78 SER A O 1
ATOM 587 N N . THR A 1 79 ? 1.843 -7.226 -15.082 1.00 70.88 79 THR A N 1
ATOM 588 C CA . THR A 1 79 ? 2.108 -8.474 -15.837 1.00 70.88 79 THR A CA 1
ATOM 589 C C . THR A 1 79 ? 3.491 -8.563 -16.476 1.00 70.88 79 THR A C 1
ATOM 591 O O . THR A 1 79 ? 3.701 -9.350 -17.383 1.00 70.88 79 THR A O 1
ATOM 594 N N . TYR A 1 80 ? 4.450 -7.743 -16.074 1.00 75.00 80 TYR A N 1
ATOM 595 C CA . TYR A 1 80 ? 5.776 -7.733 -16.705 1.00 75.00 80 TYR A CA 1
ATOM 596 C C . TYR A 1 80 ? 6.898 -7.598 -15.689 1.00 75.00 80 TYR A C 1
ATOM 598 O O . TYR A 1 80 ? 8.002 -7.179 -16.029 1.00 75.00 80 TYR A O 1
ATOM 606 N N . LEU A 1 81 ? 6.623 -7.939 -14.439 1.00 83.94 81 LEU A N 1
ATOM 607 C CA . LEU A 1 81 ? 7.627 -7.964 -13.388 1.00 83.94 81 LEU A CA 1
ATOM 608 C C . LEU A 1 81 ? 8.158 -9.376 -13.208 1.00 83.94 81 LEU A C 1
ATOM 610 O O . LEU A 1 81 ? 7.582 -10.340 -13.714 1.00 83.94 81 LEU A O 1
ATOM 614 N N . CYS A 1 82 ? 9.255 -9.503 -12.471 1.00 88.81 82 CYS A N 1
ATOM 615 C CA . CYS A 1 82 ? 9.801 -10.809 -12.122 1.00 88.81 82 CYS A CA 1
ATOM 616 C C . CYS A 1 82 ? 10.113 -11.639 -13.377 1.00 88.81 82 CYS A C 1
ATOM 618 O O . CYS A 1 82 ? 9.889 -12.848 -13.397 1.00 88.81 82 CYS A O 1
ATOM 620 N N . GLY A 1 83 ? 10.561 -10.962 -14.445 1.00 83.81 83 GLY A N 1
ATOM 621 C CA . GLY A 1 83 ? 11.029 -11.566 -15.695 1.00 83.81 8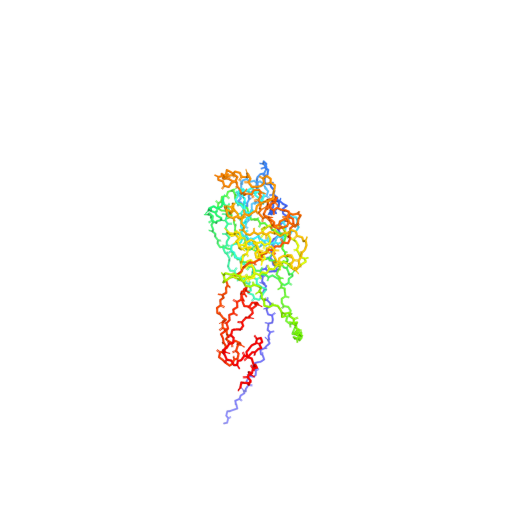3 GLY A CA 1
ATOM 622 C C . GLY A 1 83 ? 9.977 -12.366 -16.464 1.00 83.81 83 GLY A C 1
ATOM 623 O O . GLY A 1 83 ? 10.334 -13.071 -17.407 1.00 83.81 83 GLY A O 1
ATOM 624 N N . THR A 1 84 ? 8.702 -12.280 -16.077 1.00 83.75 84 THR A N 1
ATOM 625 C CA . THR A 1 84 ? 7.618 -13.113 -16.592 1.00 83.75 84 THR A CA 1
ATOM 626 C C . THR A 1 84 ? 6.377 -12.295 -16.960 1.00 83.75 84 THR A C 1
ATOM 628 O O . THR A 1 84 ? 6.268 -11.110 -16.654 1.00 83.75 84 THR A O 1
ATOM 631 N N . PHE A 1 85 ? 5.423 -12.941 -17.634 1.00 79.50 85 PHE A N 1
ATOM 632 C CA . PHE A 1 85 ? 4.174 -12.328 -18.104 1.00 79.50 85 PHE A CA 1
ATOM 633 C C . PHE A 1 85 ? 3.049 -12.303 -17.062 1.00 79.50 85 PHE A C 1
ATOM 635 O O . PHE A 1 85 ? 2.065 -11.584 -17.200 1.00 79.50 85 PHE A O 1
ATOM 642 N N . ALA A 1 86 ? 3.121 -13.170 -16.066 1.00 83.44 86 ALA A N 1
ATOM 643 C CA . ALA A 1 86 ? 2.115 -13.304 -15.031 1.00 83.44 86 ALA A CA 1
ATOM 644 C C . ALA A 1 86 ? 2.833 -13.668 -13.730 1.00 83.44 86 ALA A C 1
ATOM 646 O O . ALA A 1 86 ? 3.005 -14.855 -13.427 1.00 83.44 86 ALA A O 1
ATOM 647 N N . PRO A 1 87 ? 3.298 -12.652 -12.982 1.00 91.62 87 PRO A N 1
ATOM 648 C CA . PRO A 1 87 ? 3.998 -12.860 -11.726 1.00 91.62 87 PRO A CA 1
ATOM 649 C C . PRO A 1 87 ? 3.158 -13.671 -10.751 1.00 91.62 87 PRO A C 1
ATOM 651 O O . PRO A 1 87 ? 2.000 -13.338 -10.475 1.00 91.62 87 PRO A O 1
ATOM 654 N N . VAL A 1 88 ? 3.750 -14.737 -10.225 1.00 93.81 88 VAL A N 1
ATOM 655 C CA . VAL A 1 88 ? 3.124 -15.577 -9.211 1.00 93.81 88 VAL A CA 1
ATOM 656 C C . VAL A 1 88 ? 3.570 -15.097 -7.837 1.00 93.81 88 VAL A C 1
ATOM 658 O O . VAL A 1 88 ? 4.763 -15.077 -7.540 1.00 93.81 88 VAL A O 1
ATOM 661 N N . TRP A 1 89 ? 2.605 -14.721 -7.004 1.00 95.88 89 TRP A N 1
ATOM 662 C CA . TRP A 1 89 ? 2.807 -14.168 -5.665 1.00 95.88 89 TRP A CA 1
ATOM 663 C C . TRP A 1 89 ? 2.067 -14.991 -4.607 1.00 95.88 89 TRP A C 1
ATOM 665 O O . TRP A 1 89 ? 1.194 -15.801 -4.930 1.00 95.88 89 TRP A O 1
ATOM 675 N N . LEU A 1 90 ? 2.441 -14.822 -3.339 1.00 96.31 90 LEU A N 1
ATOM 676 C CA . LEU A 1 90 ? 1.876 -15.567 -2.218 1.00 96.31 90 LEU A CA 1
ATOM 677 C C . LEU A 1 90 ? 0.626 -14.858 -1.685 1.00 96.31 90 LEU A C 1
ATOM 679 O O . LEU A 1 90 ? 0.717 -13.797 -1.084 1.00 96.31 90 LEU A O 1
ATOM 683 N N . ASN A 1 91 ? -0.549 -15.459 -1.845 1.00 91.69 91 ASN A N 1
ATOM 684 C CA . ASN A 1 91 ? -1.792 -14.904 -1.319 1.00 91.69 91 ASN A CA 1
ATOM 685 C C . ASN A 1 91 ? -1.990 -15.308 0.145 1.00 91.69 91 ASN A C 1
ATOM 687 O O . ASN A 1 91 ? -2.579 -16.345 0.466 1.00 91.69 91 ASN A O 1
ATOM 691 N N . GLY A 1 92 ? -1.451 -14.479 1.033 1.00 86.06 92 GLY A N 1
ATOM 692 C CA . GLY A 1 92 ? -1.504 -14.652 2.477 1.00 86.06 92 GLY A CA 1
ATOM 693 C C . GLY A 1 92 ? -0.170 -14.319 3.133 1.00 86.06 92 GLY A C 1
ATOM 694 O O . GLY A 1 92 ? 0.742 -13.800 2.502 1.00 86.06 92 GLY A O 1
ATOM 695 N N . VAL A 1 93 ? -0.045 -14.640 4.419 1.00 87.62 93 VAL A N 1
ATOM 696 C CA . VAL A 1 93 ? 1.166 -14.355 5.202 1.00 87.62 93 VAL A CA 1
ATOM 697 C C . VAL A 1 93 ? 2.118 -15.548 5.233 1.00 87.62 93 VAL A C 1
ATOM 699 O O . VAL A 1 93 ? 1.685 -16.707 5.249 1.00 87.62 93 VAL A O 1
ATOM 702 N N . HIS A 1 94 ? 3.418 -15.281 5.307 1.00 91.06 94 HIS A N 1
ATOM 703 C CA . HIS A 1 94 ? 4.406 -16.323 5.570 1.00 91.06 94 HIS A CA 1
ATOM 704 C C . HIS A 1 94 ? 4.226 -16.933 6.979 1.00 91.06 94 HIS A C 1
ATOM 706 O O . HIS A 1 94 ? 3.824 -16.218 7.898 1.00 91.06 94 HIS A O 1
ATOM 712 N N . PRO A 1 95 ? 4.481 -18.243 7.169 1.00 92.00 95 PRO A N 1
ATOM 713 C CA . PRO A 1 95 ? 4.400 -18.889 8.483 1.00 92.00 95 PRO A CA 1
ATOM 714 C C . PRO A 1 95 ? 5.476 -18.400 9.457 1.00 92.00 95 PRO A C 1
ATOM 716 O O . PRO A 1 95 ? 6.581 -18.050 9.050 1.00 92.00 95 PRO A O 1
ATOM 719 N N . ALA A 1 96 ? 5.205 -18.481 10.757 1.00 85.12 96 ALA A N 1
ATOM 720 C CA . ALA A 1 96 ? 6.246 -18.456 11.777 1.00 85.12 96 ALA A CA 1
ATOM 721 C C . ALA A 1 96 ? 6.951 -19.823 11.865 1.00 85.12 96 ALA A C 1
ATOM 723 O O . ALA A 1 96 ? 6.385 -20.856 11.509 1.00 85.12 96 ALA A O 1
ATOM 724 N N . ALA A 1 97 ? 8.174 -19.868 12.407 1.00 81.88 97 ALA A N 1
ATOM 725 C CA . ALA A 1 97 ? 8.921 -21.127 12.572 1.00 81.88 97 ALA A CA 1
ATOM 726 C C . ALA A 1 97 ? 8.165 -22.180 13.412 1.00 81.88 97 ALA A C 1
ATOM 728 O O . ALA A 1 97 ? 8.340 -23.380 13.208 1.00 81.88 97 ALA A O 1
ATOM 729 N N . ALA A 1 98 ? 7.302 -21.737 14.334 1.00 80.31 98 ALA A N 1
ATOM 730 C CA . ALA A 1 98 ? 6.474 -22.610 15.166 1.00 80.31 98 ALA A CA 1
ATOM 731 C C . ALA A 1 98 ? 5.287 -23.241 14.414 1.00 80.31 98 ALA A C 1
ATOM 733 O O . ALA A 1 98 ? 4.778 -24.269 14.855 1.00 80.31 98 ALA A O 1
ATOM 734 N N . ASP A 1 99 ? 4.866 -22.659 13.287 1.00 80.81 99 ASP A N 1
ATOM 735 C CA . ASP A 1 99 ? 3.715 -23.144 12.514 1.00 80.81 99 ASP A CA 1
ATOM 736 C C . ASP A 1 99 ? 4.051 -24.404 11.700 1.00 80.81 99 ASP A C 1
ATOM 738 O O . ASP A 1 99 ? 3.157 -25.088 11.199 1.00 80.81 99 ASP A O 1
ATOM 742 N N . GLY A 1 100 ? 5.341 -24.727 11.565 1.00 87.38 100 GLY A N 1
ATOM 743 C CA . GLY A 1 100 ? 5.813 -25.842 10.757 1.00 87.38 100 GLY A CA 1
ATOM 744 C C . GLY A 1 100 ? 5.539 -25.632 9.266 1.00 87.38 100 GLY A C 1
ATOM 745 O O . GLY A 1 100 ? 5.701 -24.534 8.732 1.00 87.38 100 GLY A O 1
ATOM 746 N N . VAL A 1 101 ? 5.162 -26.710 8.578 1.00 92.38 101 VAL A N 1
ATOM 747 C CA . VAL A 1 101 ? 4.791 -26.662 7.160 1.00 92.38 101 VAL A CA 1
ATOM 748 C C . VAL A 1 101 ? 3.317 -26.290 7.041 1.00 92.38 101 VAL A C 1
ATOM 750 O O . VAL A 1 101 ? 2.448 -27.042 7.479 1.00 92.38 101 VAL A O 1
ATOM 753 N N . VAL A 1 102 ? 3.030 -25.158 6.404 1.00 91.81 102 VAL A N 1
ATOM 754 C CA . VAL A 1 102 ? 1.663 -24.674 6.181 1.00 91.81 102 VAL A CA 1
ATOM 755 C C . VAL A 1 102 ? 1.316 -24.672 4.699 1.00 91.81 102 VAL A C 1
ATOM 757 O O . VAL A 1 102 ? 2.176 -24.486 3.845 1.00 91.81 102 VAL A O 1
ATOM 760 N N . THR A 1 103 ? 0.036 -24.840 4.381 1.00 93.38 103 THR A N 1
ATOM 761 C CA . THR A 1 103 ? -0.462 -24.649 3.011 1.00 93.38 103 THR A CA 1
ATOM 762 C C . THR A 1 103 ? -0.816 -23.178 2.790 1.00 93.38 103 THR A C 1
ATOM 764 O O . THR A 1 103 ? -1.399 -22.532 3.670 1.00 93.38 103 THR A O 1
ATOM 767 N N . ARG A 1 104 ? -0.439 -22.634 1.632 1.00 93.88 104 ARG A N 1
ATOM 768 C CA . ARG A 1 104 ? -0.750 -21.267 1.200 1.00 93.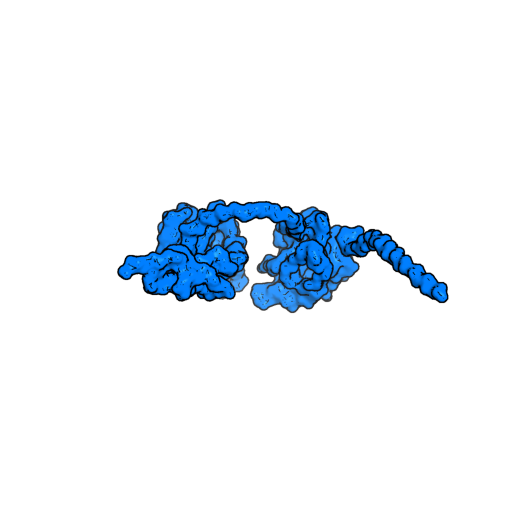88 104 ARG A CA 1
ATOM 769 C C . ARG A 1 104 ? -1.178 -21.265 -0.256 1.00 93.88 104 ARG A C 1
ATOM 771 O O . ARG A 1 104 ? -0.640 -22.021 -1.058 1.00 93.88 104 ARG A O 1
ATOM 778 N N . GLN A 1 105 ? -2.108 -20.379 -0.585 1.00 94.44 105 GLN A N 1
ATOM 779 C CA . GLN A 1 105 ? -2.501 -20.148 -1.963 1.00 94.44 105 GLN A CA 1
ATOM 780 C C . GLN A 1 105 ? -1.495 -19.205 -2.621 1.00 94.44 105 GLN A C 1
ATOM 782 O O . GLN A 1 105 ? -1.115 -18.194 -2.037 1.00 94.44 105 GLN A O 1
ATOM 787 N N . VAL A 1 106 ? -1.091 -19.512 -3.845 1.00 95.62 106 VAL A N 1
ATOM 788 C CA . VAL A 1 106 ? -0.405 -18.570 -4.728 1.00 95.62 106 VAL A CA 1
ATOM 789 C C . VAL A 1 106 ? -1.345 -18.111 -5.824 1.00 95.62 106 VAL A C 1
ATOM 791 O O . VAL A 1 106 ? -2.269 -18.824 -6.220 1.00 95.62 106 VAL A O 1
ATOM 794 N N . CYS A 1 107 ? -1.101 -16.901 -6.300 1.00 94.25 107 CYS A N 1
ATOM 795 C CA . CYS A 1 107 ? -1.923 -16.220 -7.279 1.00 94.25 107 CYS A CA 1
ATOM 796 C C . CYS A 1 107 ? -1.049 -15.738 -8.429 1.00 94.25 107 CYS A C 1
ATOM 798 O O . CYS A 1 107 ? -0.005 -15.136 -8.207 1.00 94.25 107 CYS A O 1
ATOM 800 N N . ALA A 1 108 ? -1.489 -15.976 -9.659 1.00 89.81 108 ALA A N 1
ATOM 801 C CA . ALA A 1 108 ? -0.898 -15.371 -10.840 1.00 89.81 108 ALA A CA 1
ATOM 802 C C . ALA A 1 108 ? -1.596 -14.039 -11.120 1.00 89.81 108 ALA A C 1
ATOM 804 O O . ALA A 1 108 ? -2.816 -13.992 -11.334 1.00 89.81 108 ALA A O 1
ATOM 805 N N . TYR A 1 109 ? -0.811 -12.969 -11.108 1.00 87.25 109 TYR A N 1
ATOM 806 C CA . TYR A 1 109 ? -1.285 -11.633 -11.415 1.00 87.25 109 TYR A CA 1
ATOM 807 C C . TYR A 1 109 ? -1.530 -11.483 -12.919 1.00 87.25 109 TYR A C 1
ATOM 809 O O . TYR A 1 109 ? -0.674 -11.842 -13.729 1.00 87.25 109 TYR A O 1
ATOM 817 N N . ARG A 1 110 ? -2.692 -10.937 -13.291 1.00 79.56 110 ARG A N 1
ATOM 818 C CA . ARG A 1 110 ? -3.030 -10.620 -14.687 1.00 79.56 110 ARG A CA 1
ATOM 819 C C . ARG A 1 110 ? -3.305 -9.139 -14.910 1.00 79.56 110 ARG A C 1
ATOM 821 O O . ARG A 1 110 ? -2.919 -8.601 -15.934 1.00 79.56 110 ARG A O 1
ATOM 828 N N . ASP A 1 111 ? -4.028 -8.504 -14.005 1.00 77.50 111 ASP A N 1
ATOM 829 C CA . ASP A 1 111 ? -4.346 -7.081 -14.073 1.00 77.50 111 ASP A CA 1
ATOM 830 C C . ASP A 1 111 ? -5.017 -6.652 -12.761 1.00 77.50 111 ASP A C 1
ATOM 832 O O . ASP A 1 111 ? -5.185 -7.451 -11.832 1.00 77.50 111 ASP A O 1
ATOM 836 N N . GLU A 1 112 ? -5.404 -5.384 -12.691 1.00 62.47 112 GLU A N 1
ATOM 837 C CA . GLU A 1 112 ? -6.030 -4.771 -11.523 1.00 62.47 112 GLU A CA 1
ATOM 838 C C . GLU A 1 112 ? -7.419 -5.336 -11.175 1.00 62.47 112 GLU A C 1
ATOM 840 O O . GLU A 1 112 ? -7.858 -5.231 -10.039 1.00 62.47 112 GLU A O 1
ATOM 845 N N . ASN A 1 113 ? -8.124 -5.970 -12.114 1.00 67.94 113 ASN A N 1
ATOM 846 C CA . ASN A 1 113 ? -9.410 -6.621 -11.832 1.00 67.94 113 ASN A CA 1
ATOM 847 C C . ASN A 1 113 ? -9.235 -8.114 -11.525 1.00 67.94 113 ASN A C 1
ATOM 849 O O . ASN A 1 113 ? -10.083 -8.738 -10.883 1.00 67.94 113 ASN A O 1
ATOM 853 N N . TYR A 1 114 ? -8.126 -8.695 -11.982 1.00 73.81 114 TYR A N 1
ATOM 854 C CA . TYR A 1 114 ? -7.806 -10.109 -11.855 1.00 73.81 114 TYR A CA 1
ATOM 855 C C . TYR A 1 114 ? -6.421 -10.307 -11.221 1.00 73.81 114 TYR A C 1
ATOM 857 O O . TYR A 1 114 ? -5.536 -10.957 -11.783 1.00 73.81 114 TYR A O 1
ATOM 865 N N . HIS A 1 115 ? -6.250 -9.793 -9.998 1.00 80.50 115 HIS A N 1
ATOM 866 C CA . HIS A 1 115 ? -5.017 -9.936 -9.204 1.00 80.50 115 HIS A CA 1
ATOM 867 C C . HIS A 1 115 ? -4.639 -11.396 -8.893 1.00 80.50 115 HIS A C 1
ATOM 869 O O . HIS A 1 115 ? -3.484 -11.707 -8.603 1.00 80.50 115 HIS A O 1
ATOM 875 N N . CYS A 1 116 ? -5.630 -12.288 -8.935 1.00 86.38 116 CYS A N 1
ATOM 876 C CA . CYS A 1 116 ? -5.492 -13.724 -8.727 1.00 86.38 116 CYS A CA 1
ATOM 877 C C . CYS A 1 116 ? -6.269 -14.480 -9.816 1.00 86.38 116 CYS A C 1
ATOM 879 O O . CYS A 1 116 ? -7.226 -15.211 -9.541 1.00 86.38 116 CYS A O 1
ATOM 881 N N . ALA A 1 117 ? -5.908 -14.224 -11.078 1.00 80.56 117 ALA A N 1
ATOM 882 C CA . ALA A 1 117 ? -6.582 -14.789 -12.247 1.00 80.56 117 ALA A CA 1
ATOM 883 C C . ALA A 1 117 ? -6.486 -16.321 -12.279 1.00 80.56 117 ALA A C 1
ATOM 885 O O . ALA A 1 117 ? -7.465 -17.010 -12.568 1.00 80.56 117 ALA A O 1
ATOM 886 N N . TRP A 1 118 ? -5.314 -16.844 -11.915 1.00 82.19 118 TRP A N 1
ATOM 887 C CA . TRP A 1 118 ? -5.087 -18.261 -11.652 1.00 82.19 118 TRP A CA 1
ATOM 888 C C . TRP A 1 118 ? -4.566 -18.435 -10.237 1.00 82.19 118 TRP A C 1
ATOM 890 O O . TRP A 1 118 ? -3.845 -17.575 -9.733 1.00 82.19 118 TRP A O 1
ATOM 900 N N . ARG A 1 119 ? -4.938 -19.547 -9.604 1.00 89.50 119 ARG A N 1
ATOM 901 C CA . ARG A 1 119 ? -4.553 -19.841 -8.229 1.00 89.50 119 ARG A CA 1
ATOM 902 C C . ARG A 1 119 ? -4.372 -21.328 -8.009 1.00 89.50 119 ARG A C 1
ATOM 904 O O . ARG A 1 119 ? -5.099 -22.126 -8.600 1.00 89.50 119 ARG A O 1
ATOM 911 N N . TRP A 1 120 ? -3.429 -21.677 -7.156 1.00 89.94 120 TRP A N 1
ATOM 912 C CA . TRP A 1 120 ? -3.209 -23.037 -6.683 1.00 89.94 120 TRP A CA 1
ATOM 913 C C . TRP A 1 120 ? -2.528 -22.985 -5.323 1.00 89.94 120 TRP A C 1
ATOM 915 O O . TRP A 1 120 ? -2.082 -21.924 -4.888 1.00 89.94 120 TRP A O 1
ATOM 925 N N . ASP A 1 121 ? -2.463 -24.124 -4.651 1.00 92.12 121 ASP A N 1
ATOM 926 C CA . ASP A 1 121 ? -1.881 -24.204 -3.322 1.00 92.12 121 ASP A CA 1
ATOM 927 C C . ASP A 1 121 ? -0.450 -24.745 -3.392 1.00 92.12 121 ASP A C 1
ATOM 929 O O . ASP A 1 121 ? -0.142 -25.646 -4.173 1.00 92.12 121 ASP A O 1
ATOM 933 N N . ILE A 1 122 ? 0.418 -24.187 -2.553 1.00 95.31 122 ILE A N 1
ATOM 934 C CA . ILE A 1 122 ? 1.780 -24.655 -2.296 1.00 95.31 122 ILE A CA 1
ATOM 935 C C . ILE A 1 122 ? 1.974 -24.859 -0.793 1.00 95.31 122 ILE A C 1
ATOM 937 O O . ILE A 1 122 ? 1.184 -24.382 0.029 1.00 95.31 122 ILE A O 1
ATOM 941 N N . GLN A 1 123 ? 3.058 -25.532 -0.418 1.00 95.94 123 GLN A N 1
ATOM 942 C CA . GLN A 1 123 ? 3.479 -25.604 0.979 1.00 95.94 123 GLN A CA 1
ATOM 943 C C . GLN A 1 123 ? 4.583 -24.585 1.255 1.00 95.94 123 GLN A C 1
ATOM 945 O O . GLN A 1 123 ? 5.454 -24.364 0.418 1.00 95.94 123 GLN A O 1
ATOM 950 N N . VAL A 1 124 ? 4.552 -23.968 2.432 1.00 96.50 124 VAL A N 1
ATOM 951 C CA . VAL A 1 124 ? 5.536 -22.978 2.875 1.00 96.50 124 VAL A CA 1
ATOM 952 C C . VAL A 1 124 ? 5.987 -23.336 4.283 1.00 96.50 124 VAL A C 1
ATOM 954 O O . VAL A 1 124 ? 5.169 -23.710 5.122 1.00 96.50 124 VAL A O 1
ATOM 957 N N . ALA A 1 125 ? 7.282 -23.225 4.551 1.00 94.06 125 ALA A N 1
ATOM 958 C CA . ALA A 1 125 ? 7.860 -23.474 5.865 1.00 94.06 125 ALA A CA 1
ATOM 959 C C . ALA A 1 125 ? 8.842 -22.363 6.234 1.00 94.06 125 ALA A C 1
ATOM 961 O O . ALA A 1 125 ? 9.588 -21.877 5.385 1.00 94.06 125 ALA A O 1
ATOM 962 N N . ALA A 1 126 ? 8.863 -21.979 7.508 1.00 92.81 126 ALA A N 1
ATOM 963 C CA . ALA A 1 126 ? 9.877 -21.091 8.062 1.00 92.81 126 ALA A CA 1
ATOM 964 C C . ALA A 1 126 ? 10.969 -21.917 8.746 1.00 92.81 126 ALA A C 1
ATOM 966 O O . ALA A 1 126 ? 10.681 -22.735 9.620 1.00 92.81 126 ALA A O 1
ATOM 967 N N . CYS A 1 127 ? 12.222 -21.698 8.354 1.00 90.44 127 CYS A N 1
ATOM 968 C CA . CYS A 1 127 ? 13.350 -22.483 8.836 1.00 90.44 127 CYS A CA 1
ATOM 969 C C . CYS A 1 127 ? 14.155 -21.751 9.923 1.00 90.44 127 CYS A C 1
ATOM 971 O O . CYS A 1 127 ? 14.294 -20.525 9.862 1.00 90.44 127 CYS A O 1
ATOM 973 N N . PRO A 1 128 ? 14.772 -22.481 10.878 1.00 83.06 128 PRO A N 1
ATOM 974 C CA . PRO A 1 128 ? 15.550 -21.905 11.987 1.00 83.06 128 PRO A CA 1
ATOM 975 C C . PRO A 1 128 ? 16.721 -20.985 11.592 1.00 83.06 128 PRO A C 1
ATOM 977 O O . PRO A 1 128 ? 17.258 -20.286 12.444 1.00 83.06 128 PRO A O 1
ATOM 980 N N . GLY A 1 129 ? 17.118 -20.964 10.316 1.00 79.44 129 GLY A N 1
ATOM 981 C CA . GLY A 1 129 ? 18.140 -20.064 9.772 1.00 79.44 129 GLY A CA 1
ATOM 982 C C . GLY A 1 129 ? 17.614 -18.722 9.253 1.00 79.44 129 GLY A C 1
ATOM 983 O O . GLY A 1 129 ? 18.343 -18.048 8.530 1.00 79.44 129 GLY A O 1
ATOM 984 N N . GLY A 1 130 ? 16.365 -18.351 9.555 1.00 85.38 130 GLY A N 1
ATOM 985 C CA . GLY A 1 130 ? 15.805 -17.062 9.141 1.00 85.38 130 GLY A CA 1
ATOM 986 C C . GLY A 1 130 ? 15.492 -16.994 7.646 1.00 85.38 130 GLY A C 1
ATOM 987 O O . GLY A 1 130 ? 15.684 -15.957 7.019 1.00 85.38 130 GLY A O 1
ATOM 988 N N . PHE A 1 131 ? 15.018 -18.093 7.055 1.00 91.44 131 PHE A N 1
ATOM 989 C CA . PHE A 1 131 ? 14.590 -18.135 5.654 1.00 91.44 131 PHE A CA 1
ATOM 990 C C . PHE A 1 131 ? 13.317 -18.960 5.480 1.00 91.44 131 PHE A C 1
ATOM 992 O O . PHE A 1 131 ? 13.002 -19.819 6.308 1.00 91.44 131 PHE A O 1
ATOM 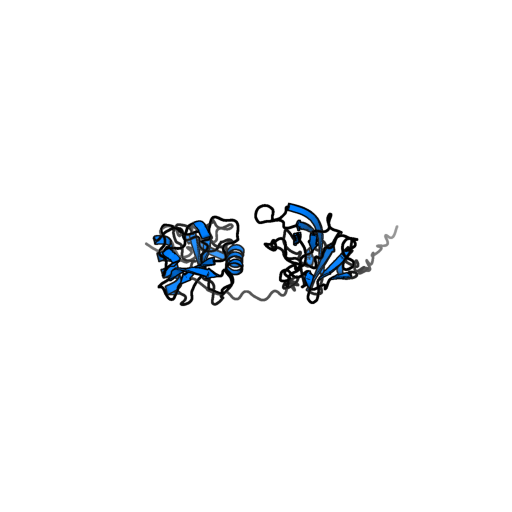999 N N . TYR A 1 132 ? 12.611 -18.708 4.382 1.00 94.81 132 TYR A N 1
ATOM 1000 C CA . TYR A 1 132 ? 11.460 -19.500 3.973 1.00 94.81 132 TYR A CA 1
ATOM 1001 C C . TYR A 1 132 ? 11.858 -20.556 2.949 1.00 94.81 132 TYR A C 1
ATOM 1003 O O . TYR A 1 132 ? 12.749 -20.342 2.123 1.00 94.81 132 TYR A O 1
ATOM 1011 N N . LEU A 1 133 ? 11.166 -21.688 3.006 1.00 95.94 133 LEU A N 1
ATOM 1012 C CA . LEU A 1 133 ? 11.143 -22.681 1.947 1.00 95.94 133 LEU A CA 1
ATOM 1013 C C . LEU A 1 133 ? 9.749 -22.776 1.357 1.00 95.94 133 LEU A C 1
ATOM 1015 O O . LEU A 1 133 ? 8.754 -22.735 2.083 1.00 95.94 133 LEU A O 1
ATOM 1019 N N . TYR A 1 134 ? 9.706 -22.960 0.045 1.00 96.69 134 TYR A N 1
ATOM 1020 C CA . TYR A 1 134 ? 8.481 -23.079 -0.726 1.00 96.69 134 TYR A CA 1
ATOM 1021 C C . TYR A 1 134 ? 8.513 -24.404 -1.478 1.00 96.69 134 TYR A C 1
ATOM 1023 O O . TYR A 1 134 ? 9.468 -24.681 -2.202 1.00 96.69 134 TYR A O 1
ATOM 1031 N N . HIS A 1 135 ? 7.490 -25.233 -1.297 1.00 95.69 135 HIS A N 1
ATOM 1032 C CA . HIS A 1 135 ? 7.294 -26.426 -2.107 1.00 95.69 135 HIS A CA 1
ATOM 1033 C C . HIS A 1 135 ? 6.607 -26.011 -3.405 1.00 95.69 135 HIS A C 1
ATOM 1035 O O . HIS A 1 135 ? 5.378 -25.931 -3.475 1.00 95.69 135 HIS A O 1
ATOM 1041 N N . LEU A 1 136 ? 7.415 -25.636 -4.390 1.00 94.00 136 LEU A N 1
ATOM 1042 C CA . LEU A 1 136 ? 6.951 -25.087 -5.655 1.00 94.00 136 LEU A CA 1
ATOM 1043 C C . LEU A 1 136 ? 6.612 -26.221 -6.615 1.00 94.00 136 LEU A C 1
ATOM 1045 O O . LEU A 1 136 ? 7.243 -27.275 -6.588 1.00 94.00 136 LEU A O 1
ATOM 1049 N N . ILE A 1 137 ? 5.621 -25.986 -7.470 1.00 89.00 137 ILE A N 1
ATOM 1050 C CA . ILE A 1 137 ? 5.219 -26.897 -8.542 1.00 89.00 137 ILE A CA 1
ATOM 1051 C C . ILE A 1 137 ? 5.356 -26.177 -9.876 1.00 89.00 137 ILE A C 1
ATOM 1053 O O . ILE A 1 137 ? 5.332 -24.949 -9.931 1.00 89.00 137 ILE A O 1
ATOM 1057 N N . SER A 1 138 ? 5.461 -26.929 -10.965 1.00 83.25 138 SER A N 1
ATOM 1058 C CA . SER A 1 138 ? 5.504 -26.315 -12.288 1.00 83.25 138 SER A CA 1
ATOM 1059 C C . SER A 1 138 ? 4.188 -25.577 -12.600 1.00 83.25 138 SER A C 1
ATOM 1061 O O . SER A 1 138 ? 3.115 -26.181 -12.476 1.00 83.25 138 SER A O 1
ATOM 1063 N N . PRO A 1 139 ? 4.230 -24.292 -13.008 1.00 75.25 139 PRO A N 1
ATOM 1064 C CA . PRO A 1 139 ? 3.029 -23.563 -13.392 1.00 75.25 139 PRO A CA 1
ATOM 1065 C C . PRO A 1 139 ? 2.365 -24.138 -14.656 1.00 75.25 139 PRO A C 1
ATOM 1067 O O . PRO A 1 139 ? 3.041 -24.664 -15.541 1.00 75.25 139 PRO A O 1
ATOM 1070 N N . PRO A 1 140 ? 1.038 -23.978 -14.811 1.00 66.88 140 PRO A N 1
ATOM 1071 C CA . PRO A 1 140 ? 0.279 -24.615 -15.890 1.00 66.88 140 PRO A CA 1
ATOM 1072 C C . PRO A 1 140 ? 0.551 -24.053 -17.296 1.00 66.88 140 PRO A C 1
ATOM 1074 O O . PRO A 1 140 ? 0.153 -24.679 -18.276 1.00 66.88 140 PRO A O 1
ATOM 1077 N N . THR A 1 141 ? 1.176 -22.874 -17.428 1.00 69.19 141 THR A N 1
ATOM 1078 C CA . THR A 1 141 ? 1.507 -22.273 -18.736 1.00 69.19 141 THR A CA 1
ATOM 1079 C C . THR A 1 141 ? 2.826 -21.493 -18.692 1.00 69.19 141 THR A C 1
ATOM 1081 O O . THR A 1 141 ? 3.252 -21.048 -17.627 1.00 69.19 141 THR A O 1
ATOM 1084 N N . CYS A 1 142 ? 3.447 -21.269 -19.857 1.00 68.31 142 CYS A N 1
ATOM 1085 C CA . CYS A 1 142 ? 4.754 -20.609 -20.012 1.00 68.31 142 CYS A CA 1
ATOM 1086 C C . CYS A 1 142 ? 4.759 -19.089 -19.789 1.00 68.31 142 CYS A C 1
ATOM 1088 O O . CYS A 1 142 ? 5.731 -18.420 -20.120 1.00 68.31 142 CYS A O 1
ATOM 1090 N N . ASN A 1 143 ? 3.672 -18.523 -19.274 1.00 72.44 143 ASN A N 1
ATOM 1091 C CA . ASN A 1 143 ? 3.595 -17.098 -18.967 1.00 72.44 143 ASN A CA 1
ATOM 1092 C C . ASN A 1 143 ? 3.791 -16.817 -17.474 1.00 72.44 143 ASN A C 1
ATOM 1094 O O . ASN A 1 143 ? 3.736 -15.659 -17.085 1.00 72.44 143 ASN A O 1
ATOM 1098 N N . LEU A 1 144 ? 3.957 -17.851 -16.642 1.00 82.44 144 LEU A N 1
ATOM 1099 C CA . LEU A 1 144 ? 3.984 -17.724 -15.188 1.00 82.44 144 LEU A CA 1
ATOM 1100 C C . LEU A 1 144 ? 5.387 -18.012 -14.647 1.00 82.44 144 LEU A C 1
ATOM 1102 O O . LEU A 1 144 ? 6.053 -18.963 -15.066 1.00 82.44 144 LEU A O 1
ATOM 1106 N N . GLY A 1 145 ? 5.791 -17.210 -13.670 1.00 89.31 145 GLY A N 1
ATOM 1107 C CA . GLY A 1 145 ? 7.041 -17.355 -12.936 1.00 89.31 145 GLY A CA 1
ATOM 1108 C C . GLY A 1 145 ? 6.861 -16.907 -11.492 1.00 89.31 145 GLY A C 1
ATOM 1109 O O . GLY A 1 145 ? 6.141 -15.943 -11.219 1.00 89.31 145 GLY A O 1
ATOM 1110 N N . TYR A 1 146 ? 7.481 -17.631 -10.567 1.00 93.38 146 TYR A N 1
ATOM 1111 C CA . TYR A 1 146 ? 7.465 -17.315 -9.146 1.00 93.38 146 TYR A CA 1
ATOM 1112 C C . TYR A 1 146 ? 8.272 -16.054 -8.879 1.00 93.38 146 TYR A C 1
ATOM 1114 O O . TYR A 1 146 ? 9.485 -16.014 -9.093 1.00 93.38 146 TYR A O 1
ATOM 1122 N N . CYS A 1 147 ? 7.562 -15.028 -8.421 1.00 93.56 147 CYS A N 1
ATOM 1123 C CA . CYS A 1 147 ? 8.132 -13.734 -8.124 1.00 93.56 147 CYS A CA 1
ATOM 1124 C C . CYS A 1 147 ? 8.730 -13.702 -6.717 1.00 93.56 147 CYS A C 1
ATOM 1126 O O . CYS A 1 147 ? 8.269 -14.409 -5.818 1.00 93.56 147 CYS A O 1
ATOM 1128 N N . VAL A 1 148 ? 9.748 -12.868 -6.530 1.00 94.44 148 VAL A N 1
ATOM 1129 C CA . VAL A 1 148 ? 10.548 -12.802 -5.310 1.00 94.44 148 VAL A CA 1
ATOM 1130 C C . VAL A 1 148 ? 10.855 -11.347 -4.962 1.00 94.44 148 VAL A C 1
ATOM 1132 O O . VAL A 1 148 ? 11.108 -10.525 -5.833 1.00 94.44 148 VAL A O 1
ATOM 1135 N N . GLU A 1 149 ? 10.850 -11.016 -3.679 1.00 91.38 149 GLU A N 1
ATOM 1136 C CA . GLU A 1 149 ? 11.251 -9.722 -3.132 1.00 91.38 149 GLU A CA 1
ATOM 1137 C C . GLU A 1 149 ? 12.322 -9.887 -2.044 1.00 91.38 149 GLU A C 1
ATOM 1139 O O . GLU A 1 149 ? 12.576 -10.983 -1.531 1.00 91.38 149 GLU A O 1
ATOM 1144 N N . ASN A 1 150 ? 12.948 -8.774 -1.660 1.00 86.44 150 ASN A N 1
ATOM 1145 C CA . ASN A 1 150 ? 13.814 -8.729 -0.488 1.00 86.44 150 ASN A CA 1
ATOM 1146 C C . ASN A 1 150 ? 12.968 -8.452 0.754 1.00 86.44 150 ASN A C 1
ATOM 1148 O O . ASN A 1 150 ? 12.527 -7.327 0.964 1.00 86.44 150 ASN A O 1
ATOM 1152 N N . GLY A 1 151 ? 12.773 -9.468 1.590 1.00 72.44 151 GLY A N 1
ATOM 1153 C CA . GLY A 1 151 ? 12.085 -9.327 2.870 1.00 72.44 151 GLY A CA 1
ATOM 1154 C C . GLY A 1 151 ? 12.930 -9.755 4.063 1.00 72.44 151 GLY A C 1
ATOM 1155 O O . GLY A 1 151 ? 13.955 -10.429 3.922 1.00 72.44 151 GLY A O 1
ATOM 1156 N N . ALA A 1 152 ? 12.476 -9.362 5.256 1.00 64.12 152 ALA A N 1
ATOM 1157 C CA . ALA A 1 152 ? 13.180 -9.544 6.529 1.00 64.12 152 ALA A CA 1
ATOM 1158 C C . ALA A 1 152 ? 13.280 -11.011 7.013 1.00 64.12 152 ALA A C 1
ATOM 1160 O O . ALA A 1 152 ? 13.848 -11.261 8.076 1.00 64.12 152 ALA A O 1
ATOM 1161 N N . GLY A 1 153 ? 12.766 -11.978 6.243 1.00 63.84 153 GLY A N 1
ATOM 1162 C CA . GLY A 1 153 ? 12.729 -13.393 6.617 1.00 63.84 153 GLY A CA 1
ATOM 1163 C C . GLY A 1 153 ? 11.796 -13.677 7.808 1.00 63.84 153 GLY A C 1
ATOM 1164 O O . GLY A 1 153 ? 11.137 -12.772 8.324 1.00 63.84 153 GLY A O 1
ATOM 1165 N N . PRO A 1 154 ? 11.683 -14.942 8.250 1.00 67.12 154 PRO A N 1
ATOM 1166 C CA . PRO A 1 154 ? 10.924 -15.296 9.441 1.00 67.12 154 PRO A CA 1
ATOM 1167 C C . PRO A 1 154 ? 11.593 -14.758 10.702 1.00 67.12 154 PRO A C 1
ATOM 1169 O O . PRO A 1 154 ? 12.758 -15.043 10.989 1.00 67.12 154 PRO A O 1
ATOM 1172 N N . THR A 1 155 ? 10.822 -14.022 11.498 1.00 51.81 155 THR A N 1
ATOM 1173 C CA . THR A 1 155 ? 11.233 -13.580 12.827 1.00 51.81 155 THR A CA 1
ATOM 1174 C C . THR A 1 155 ? 11.320 -14.791 13.757 1.00 51.81 155 THR A C 1
ATOM 1176 O O . THR A 1 155 ? 10.326 -15.435 14.095 1.00 51.81 155 THR A O 1
ATOM 1179 N N . VAL A 1 156 ? 12.539 -15.136 14.179 1.00 47.91 156 VAL A N 1
ATOM 1180 C CA . VAL A 1 156 ? 12.753 -16.160 15.208 1.00 47.91 156 VAL A CA 1
ATOM 1181 C C . VAL A 1 156 ? 12.358 -15.551 16.550 1.00 47.91 156 VAL A C 1
ATOM 1183 O O . VAL A 1 156 ? 13.120 -14.795 17.155 1.00 47.91 156 VAL A O 1
ATOM 1186 N N . VAL A 1 157 ? 11.145 -15.856 17.014 1.00 43.00 157 VAL A N 1
ATOM 1187 C CA . VAL A 1 157 ? 10.682 -15.450 18.345 1.00 43.00 157 VAL A CA 1
ATOM 1188 C C . VAL A 1 157 ? 11.491 -16.222 19.384 1.00 43.00 157 VAL A C 1
ATOM 1190 O O . VAL A 1 157 ? 11.172 -17.352 19.745 1.00 43.00 157 VAL A O 1
ATOM 1193 N N . THR A 1 158 ? 12.572 -15.610 19.860 1.00 36.47 158 THR A N 1
ATOM 1194 C CA . THR A 1 158 ? 13.265 -16.074 21.060 1.00 36.47 158 THR A CA 1
ATOM 1195 C C . THR A 1 158 ? 12.548 -15.427 22.235 1.00 36.47 158 THR A C 1
ATOM 1197 O O . THR A 1 158 ? 12.698 -14.230 22.477 1.00 36.47 158 THR A O 1
ATOM 1200 N N . THR A 1 159 ? 11.693 -16.192 22.914 1.00 36.44 159 THR A N 1
ATOM 1201 C CA . THR A 1 159 ? 10.918 -15.712 24.063 1.00 36.44 159 THR A CA 1
ATOM 1202 C C . THR A 1 159 ? 11.851 -15.408 25.231 1.00 36.44 159 THR A C 1
ATOM 1204 O O . THR A 1 159 ? 12.083 -16.248 26.097 1.00 36.44 159 THR A O 1
ATOM 1207 N N . THR A 1 160 ? 12.365 -14.184 25.275 1.00 32.12 160 THR A N 1
ATOM 1208 C CA . THR A 1 160 ? 12.950 -13.605 26.481 1.00 32.12 160 THR A CA 1
ATOM 1209 C C . THR A 1 160 ? 11.938 -12.602 27.011 1.00 32.12 160 THR A C 1
ATOM 1211 O O . THR A 1 160 ? 11.755 -11.531 26.436 1.00 32.12 160 THR A O 1
ATOM 1214 N N . MET A 1 161 ? 11.235 -12.960 28.089 1.00 43.50 161 MET A N 1
ATOM 1215 C CA . MET A 1 161 ? 10.430 -11.991 28.829 1.00 43.50 161 MET A CA 1
ATOM 1216 C C . MET A 1 161 ? 11.372 -10.920 29.387 1.00 43.50 161 MET A C 1
ATOM 1218 O O . MET A 1 161 ? 12.220 -11.215 30.228 1.00 43.50 161 MET A O 1
ATOM 1222 N N . ILE A 1 162 ? 11.231 -9.688 28.905 1.00 35.22 162 ILE A N 1
ATOM 1223 C CA . ILE A 1 162 ? 11.889 -8.497 29.448 1.00 35.22 162 ILE A CA 1
ATOM 1224 C C . ILE A 1 162 ? 10.778 -7.545 29.908 1.00 35.22 162 ILE A C 1
ATOM 1226 O O . ILE A 1 162 ? 9.729 -7.477 29.262 1.00 35.22 162 ILE A O 1
ATOM 1230 N N . PRO A 1 163 ? 10.940 -6.899 31.077 1.00 35.56 163 PRO A N 1
ATOM 1231 C CA . PRO A 1 163 ? 9.822 -6.383 31.836 1.00 35.56 163 PRO A CA 1
ATOM 1232 C C . PRO A 1 163 ? 9.259 -5.113 31.210 1.00 35.56 163 PRO A C 1
ATOM 1234 O O . PRO A 1 163 ? 9.980 -4.254 30.708 1.00 35.56 163 PRO A O 1
ATOM 1237 N N . THR A 1 164 ? 7.939 -5.010 31.303 1.00 37.16 164 THR A N 1
ATOM 1238 C CA . THR A 1 164 ? 7.131 -3.859 30.935 1.00 37.16 164 THR A CA 1
ATOM 1239 C C . THR A 1 164 ? 7.607 -2.622 31.690 1.00 37.16 164 THR A C 1
ATOM 1241 O O . THR A 1 164 ? 7.304 -2.440 32.868 1.00 37.16 164 THR A O 1
ATOM 1244 N N . THR A 1 165 ? 8.319 -1.736 31.006 1.00 32.81 165 THR A N 1
ATOM 1245 C CA . THR A 1 165 ? 8.356 -0.325 31.384 1.00 32.81 165 THR A CA 1
ATOM 1246 C C . THR A 1 165 ? 7.333 0.411 30.539 1.00 32.81 165 THR A C 1
ATOM 1248 O O . THR A 1 165 ? 7.424 0.443 29.314 1.00 32.81 165 THR A O 1
ATOM 1251 N N . ALA A 1 166 ? 6.331 0.948 31.229 1.00 38.78 166 ALA A N 1
ATOM 1252 C CA . ALA A 1 166 ? 5.305 1.811 30.683 1.00 38.78 166 ALA A CA 1
ATOM 1253 C C . ALA A 1 166 ? 5.929 2.981 29.910 1.00 38.78 166 ALA A C 1
ATOM 1255 O O . ALA A 1 166 ? 6.781 3.689 30.445 1.00 38.78 166 ALA A O 1
ATOM 1256 N N . ILE A 1 167 ? 5.456 3.199 28.684 1.00 34.94 167 ILE A N 1
ATOM 1257 C CA . ILE A 1 167 ? 5.631 4.465 27.979 1.00 34.94 167 ILE A CA 1
ATOM 1258 C C . ILE A 1 167 ? 4.280 5.167 28.038 1.00 34.94 167 ILE A C 1
ATOM 1260 O O . ILE A 1 167 ? 3.281 4.702 27.491 1.00 34.94 167 ILE A O 1
ATOM 1264 N N . THR A 1 168 ? 4.253 6.259 28.787 1.00 35.59 168 THR A N 1
ATOM 1265 C CA . THR A 1 168 ? 3.221 7.282 28.717 1.00 35.59 168 THR A CA 1
ATOM 1266 C C . THR A 1 168 ? 3.383 8.028 27.397 1.00 35.59 168 THR A C 1
ATOM 1268 O O . THR A 1 168 ? 4.286 8.853 27.282 1.00 35.59 168 THR A O 1
ATOM 1271 N N . ASP A 1 169 ? 2.506 7.780 26.432 1.00 35.31 169 ASP A N 1
ATOM 1272 C CA . ASP A 1 169 ? 2.128 8.829 25.489 1.00 35.31 169 ASP A CA 1
ATOM 1273 C C . ASP A 1 169 ? 0.611 9.008 25.562 1.00 35.31 169 ASP A C 1
ATOM 1275 O O . ASP A 1 169 ? -0.187 8.245 25.017 1.00 35.31 169 ASP A O 1
ATOM 1279 N N . VAL A 1 170 ? 0.233 9.973 26.397 1.00 42.41 170 VAL A N 1
ATOM 1280 C CA . VAL A 1 170 ? -1.133 10.435 26.608 1.00 42.41 170 VAL A CA 1
ATOM 1281 C C . VAL A 1 170 ? -1.340 11.593 25.643 1.00 42.41 170 VAL A C 1
ATOM 1283 O O . VAL A 1 170 ? -1.332 12.759 26.024 1.00 42.41 170 VAL A O 1
ATOM 1286 N N . SER A 1 171 ? -1.544 11.268 24.379 1.00 54.09 171 SER A N 1
ATOM 1287 C CA . SER A 1 171 ? -2.379 12.091 23.521 1.00 54.09 171 SER A CA 1
ATOM 1288 C C . SER A 1 171 ? -3.404 11.156 22.896 1.00 54.09 171 SER A C 1
ATOM 1290 O O . SER A 1 171 ? -3.091 10.241 22.137 1.00 54.09 171 SER A O 1
ATOM 1292 N N . SER A 1 172 ? -4.656 11.301 23.326 1.00 58.12 172 SER A N 1
ATOM 1293 C CA . SER A 1 172 ? -5.774 10.635 22.668 1.00 58.12 172 SER A CA 1
ATOM 1294 C C . SER A 1 172 ? -5.723 11.004 21.182 1.00 58.12 172 SER A C 1
ATOM 1296 O O . SER A 1 172 ? -5.572 12.200 20.903 1.00 58.12 172 SER A O 1
ATOM 1298 N N . PRO A 1 173 ? -5.823 10.044 20.245 1.00 69.81 173 PRO A N 1
ATOM 1299 C CA . PRO A 1 173 ? -5.743 10.364 18.828 1.00 69.81 173 PRO A CA 1
ATOM 1300 C C . PRO A 1 173 ? -6.784 11.444 18.502 1.00 69.81 173 PRO A C 1
ATOM 1302 O O . PRO A 1 173 ? -7.912 11.369 19.000 1.00 69.81 173 PRO A O 1
ATOM 1305 N N . PRO A 1 174 ? -6.418 12.482 17.738 1.00 82.69 174 PRO A N 1
ATOM 1306 C CA . PRO A 1 174 ? -7.342 13.543 17.375 1.00 82.69 174 PRO A CA 1
ATOM 1307 C C . PRO A 1 174 ? -8.528 12.948 16.605 1.00 82.69 174 PRO A C 1
ATOM 1309 O O . PRO A 1 174 ? -8.349 12.225 15.624 1.00 82.69 174 PRO A O 1
ATOM 1312 N N . VAL A 1 175 ? -9.740 13.243 17.080 1.00 83.38 175 VAL A N 1
ATOM 1313 C CA . VAL A 1 175 ? -10.996 12.746 16.505 1.00 83.38 175 VAL A CA 1
ATOM 1314 C C . VAL A 1 175 ? -11.710 13.867 15.767 1.00 83.38 175 VAL A C 1
ATOM 1316 O O . VAL A 1 175 ? -11.923 14.946 16.322 1.00 83.38 175 VAL A O 1
ATOM 1319 N N . TYR A 1 176 ? -12.146 13.584 14.543 1.00 85.25 176 TYR A N 1
ATOM 1320 C CA . TYR A 1 176 ? -13.003 14.469 13.763 1.00 85.25 176 TYR A CA 1
ATOM 1321 C C . TYR A 1 176 ? -13.995 13.653 12.940 1.00 85.25 176 TYR A C 1
ATOM 1323 O O . TYR A 1 176 ? -13.628 12.657 12.325 1.00 85.25 176 TYR A O 1
ATOM 1331 N N . ASN A 1 177 ? -15.264 14.067 12.944 1.00 83.69 177 ASN A N 1
ATOM 1332 C CA . ASN A 1 177 ? -16.353 13.399 12.225 1.00 83.69 177 ASN A CA 1
ATOM 1333 C C . ASN A 1 177 ? -16.427 11.871 12.458 1.00 83.69 177 ASN A C 1
ATOM 1335 O O . ASN A 1 177 ? -16.622 11.095 11.529 1.00 83.69 177 ASN A O 1
ATOM 1339 N N . SER A 1 178 ? -16.266 11.440 13.713 1.00 83.00 178 SER A N 1
ATOM 1340 C CA . SER A 1 178 ? -16.273 10.022 14.125 1.00 83.00 178 SER A CA 1
ATOM 1341 C C . SER A 1 178 ? -15.121 9.163 13.582 1.00 83.00 178 SER A C 1
ATOM 1343 O O . SER A 1 178 ? -15.180 7.940 13.682 1.00 83.00 178 SER A O 1
ATOM 1345 N N . LEU A 1 179 ? -14.062 9.790 13.065 1.00 86.12 179 LEU A N 1
ATOM 1346 C CA . LEU A 1 179 ? -12.820 9.137 12.661 1.00 86.12 179 LEU A CA 1
ATOM 1347 C C . LEU A 1 179 ? -11.666 9.583 13.555 1.00 86.12 179 LEU A C 1
ATOM 1349 O O . LEU A 1 179 ? -11.577 10.746 13.953 1.00 86.12 179 LEU A O 1
ATOM 1353 N N . CYS A 1 180 ? -10.766 8.650 13.836 1.00 90.69 180 CYS A N 1
ATOM 1354 C CA . CYS A 1 180 ? -9.496 8.898 14.500 1.00 90.69 180 CYS A CA 1
ATOM 1355 C C . CYS A 1 180 ? -8.406 9.169 13.476 1.00 90.69 180 CYS A C 1
ATOM 1357 O O . CYS A 1 180 ? -8.299 8.425 12.507 1.00 90.69 180 CYS A O 1
ATOM 1359 N N . TYR A 1 181 ? -7.550 10.156 13.733 1.00 91.94 181 TYR A N 1
ATOM 1360 C CA . TYR A 1 181 ? -6.426 10.497 12.864 1.00 91.94 181 TYR A CA 1
ATOM 1361 C C . TYR A 1 181 ? -5.091 10.291 13.571 1.00 91.94 181 TYR A C 1
ATOM 1363 O O . TYR A 1 181 ? -4.986 10.436 14.789 1.00 91.94 181 TYR A O 1
ATOM 1371 N N . LYS A 1 182 ? -4.055 9.956 12.802 1.00 90.81 182 LYS A N 1
ATOM 1372 C CA . LYS A 1 182 ? -2.688 9.783 13.299 1.00 90.81 182 LYS A CA 1
ATOM 1373 C C . LYS A 1 182 ? -1.679 10.214 12.239 1.00 90.81 182 LYS A C 1
ATOM 1375 O O . LYS A 1 182 ? -1.837 9.868 11.075 1.00 90.81 182 LYS A O 1
ATOM 1380 N N . LEU A 1 183 ? -0.647 10.952 12.643 1.00 92.19 183 LEU A N 1
ATOM 1381 C CA . LEU A 1 183 ? 0.469 11.324 11.770 1.00 92.19 183 LEU A CA 1
ATOM 1382 C C . LEU A 1 183 ? 1.593 10.284 11.849 1.00 92.19 183 LEU A C 1
ATOM 1384 O O . LEU A 1 183 ? 1.807 9.674 12.901 1.00 92.19 183 LEU A O 1
ATOM 1388 N N . SER A 1 184 ? 2.333 10.126 10.756 1.00 90.19 184 SER A N 1
ATOM 1389 C CA . SER A 1 184 ? 3.623 9.434 10.730 1.00 90.19 184 SER A CA 1
ATOM 1390 C C . SER A 1 184 ? 4.621 10.102 11.684 1.00 90.19 184 SER A C 1
ATOM 1392 O O . SER A 1 184 ? 4.782 11.322 11.650 1.00 90.19 184 SER A O 1
ATOM 1394 N N . GLN A 1 185 ? 5.311 9.320 12.517 1.00 79.31 185 GLN A N 1
ATOM 1395 C CA . GLN A 1 185 ? 6.311 9.835 13.462 1.00 79.31 185 GLN A CA 1
ATOM 1396 C C . GLN A 1 185 ? 7.703 9.834 12.824 1.00 79.31 185 GLN A C 1
ATOM 1398 O O . GLN A 1 185 ? 8.316 8.775 12.717 1.00 79.31 185 GLN A O 1
ATOM 1403 N N . ASP A 1 186 ? 8.180 11.006 12.392 1.00 74.31 186 ASP A N 1
ATOM 1404 C CA . ASP A 1 186 ? 9.531 11.231 11.842 1.00 74.31 186 ASP A CA 1
ATOM 1405 C C . ASP A 1 186 ? 9.961 10.244 10.737 1.00 74.31 186 ASP A C 1
ATOM 1407 O O . ASP A 1 186 ? 11.147 9.980 10.534 1.00 74.31 186 ASP A O 1
ATOM 1411 N N . VAL A 1 187 ? 8.988 9.698 10.004 1.00 79.25 187 VAL A N 1
ATOM 1412 C CA . VAL A 1 187 ? 9.200 8.764 8.898 1.00 79.25 187 VAL A CA 1
ATOM 1413 C C . VAL A 1 187 ? 8.514 9.294 7.648 1.00 79.25 187 VAL A C 1
ATOM 1415 O O . VAL A 1 187 ? 7.356 9.712 7.688 1.00 79.25 187 VAL A O 1
ATOM 1418 N N . THR A 1 188 ? 9.244 9.272 6.538 1.00 88.44 188 THR A N 1
ATOM 1419 C CA . THR A 1 188 ? 8.719 9.542 5.201 1.00 88.44 188 THR A CA 1
ATOM 1420 C C . THR A 1 188 ? 8.736 8.262 4.382 1.00 88.44 188 THR A C 1
ATOM 1422 O O . THR A 1 188 ? 9.629 7.433 4.561 1.00 88.44 188 THR A O 1
ATOM 1425 N N . ARG A 1 189 ? 7.739 8.074 3.516 1.00 86.75 189 ARG A N 1
ATOM 1426 C CA . ARG A 1 189 ? 7.634 6.909 2.627 1.00 86.75 189 ARG A CA 1
ATOM 1427 C C . ARG A 1 189 ? 6.951 7.275 1.317 1.00 86.75 189 ARG A C 1
ATOM 1429 O O . ARG A 1 189 ? 6.310 8.325 1.229 1.00 86.75 189 ARG A O 1
ATOM 1436 N N . ASP A 1 190 ? 7.064 6.385 0.336 1.00 88.38 190 ASP A N 1
ATOM 1437 C CA . ASP A 1 190 ? 6.203 6.402 -0.843 1.00 88.38 190 ASP A CA 1
ATOM 1438 C C . ASP A 1 190 ? 4.727 6.191 -0.471 1.00 88.38 190 ASP A C 1
ATOM 1440 O O . ASP A 1 190 ? 4.396 5.691 0.610 1.00 88.38 190 ASP A O 1
ATOM 1444 N N . TYR A 1 191 ? 3.832 6.601 -1.370 1.00 82.44 191 TYR A N 1
ATOM 1445 C CA . TYR A 1 191 ? 2.392 6.621 -1.121 1.00 82.44 191 TYR A CA 1
ATOM 1446 C C . TYR A 1 191 ? 1.826 5.248 -0.748 1.00 82.44 191 TYR A C 1
ATOM 1448 O O . TYR A 1 191 ? 0.973 5.138 0.137 1.00 82.44 191 TYR A O 1
ATOM 1456 N N . GLU A 1 192 ? 2.290 4.197 -1.423 1.00 83.38 192 GLU A N 1
ATOM 1457 C CA . GLU A 1 192 ? 1.777 2.846 -1.232 1.00 83.38 192 GLU A CA 1
ATOM 1458 C C . GLU A 1 192 ? 2.262 2.270 0.099 1.00 83.38 192 GLU A C 1
ATOM 1460 O O . GLU A 1 192 ? 1.458 1.772 0.889 1.00 83.38 192 GLU A O 1
ATOM 1465 N N . SER A 1 193 ? 3.543 2.448 0.414 1.00 82.81 193 SER A N 1
ATOM 1466 C CA . SER A 1 193 ? 4.123 2.095 1.708 1.00 82.81 193 SER A CA 1
ATOM 1467 C C . SER A 1 193 ? 3.449 2.846 2.864 1.00 82.81 193 SER A C 1
ATOM 1469 O O . SER A 1 193 ? 3.170 2.260 3.913 1.00 82.81 193 SER A O 1
ATOM 1471 N N . SER A 1 194 ? 3.122 4.130 2.686 1.00 86.12 194 SER A N 1
ATOM 1472 C CA . SER A 1 194 ? 2.336 4.901 3.657 1.00 86.12 194 SER A CA 1
ATOM 1473 C C . SER A 1 194 ? 0.926 4.335 3.849 1.00 86.12 194 SER A C 1
ATOM 1475 O O . SER A 1 194 ? 0.454 4.215 4.982 1.00 86.12 194 SER A O 1
ATOM 1477 N N . ALA A 1 195 ? 0.248 3.954 2.763 1.00 83.88 195 ALA A N 1
ATOM 1478 C CA . ALA A 1 195 ? -1.073 3.328 2.821 1.00 83.88 195 ALA A CA 1
ATOM 1479 C C . ALA A 1 195 ? -1.051 1.988 3.556 1.00 83.88 195 ALA A C 1
ATOM 1481 O O . ALA A 1 195 ? -1.921 1.731 4.394 1.00 83.88 195 ALA A O 1
ATOM 1482 N N . GLN A 1 196 ? -0.035 1.169 3.294 1.00 83.81 196 GLN A N 1
ATOM 1483 C CA . GLN A 1 196 ? 0.169 -0.106 3.973 1.00 83.81 196 GLN A CA 1
ATOM 1484 C C . GLN A 1 196 ? 0.424 0.080 5.470 1.00 83.81 196 GLN A C 1
ATOM 1486 O O . GLN A 1 196 ? -0.125 -0.669 6.278 1.00 83.81 196 GLN A O 1
ATOM 1491 N N . GLU A 1 197 ? 1.190 1.096 5.869 1.00 89.94 197 GLU A N 1
ATOM 1492 C CA . GLU A 1 197 ? 1.438 1.365 7.286 1.00 89.94 197 GLU A CA 1
ATOM 1493 C C . GLU A 1 197 ? 0.155 1.785 8.017 1.00 89.94 197 GLU A C 1
ATOM 1495 O O . GLU A 1 197 ? -0.145 1.279 9.102 1.00 89.94 197 GLU A O 1
ATOM 1500 N N . CYS A 1 198 ? -0.673 2.629 7.398 1.00 87.00 198 CYS A N 1
ATOM 1501 C CA . CYS A 1 198 ? -1.983 2.953 7.956 1.00 87.00 198 CYS A CA 1
ATOM 1502 C C . CYS A 1 198 ? -2.907 1.727 8.040 1.00 87.00 198 CYS A C 1
ATOM 1504 O O . CYS A 1 198 ? -3.628 1.571 9.028 1.00 87.00 198 CYS A O 1
ATOM 1506 N N . ALA A 1 199 ? -2.861 0.838 7.044 1.00 86.31 199 ALA A N 1
ATOM 1507 C CA . ALA A 1 199 ? -3.620 -0.411 7.041 1.00 86.31 199 ALA A CA 1
ATOM 1508 C C . ALA A 1 199 ? -3.165 -1.381 8.139 1.00 86.31 199 ALA A C 1
ATOM 1510 O O . ALA A 1 199 ? -4.004 -1.989 8.804 1.00 86.31 199 ALA A O 1
ATOM 1511 N N . ALA A 1 200 ? -1.859 -1.475 8.400 1.00 83.00 200 ALA A N 1
ATOM 1512 C CA . ALA A 1 200 ? -1.300 -2.292 9.477 1.00 83.00 200 ALA A CA 1
ATOM 1513 C C . ALA A 1 200 ? -1.777 -1.841 10.867 1.00 83.00 200 ALA A C 1
ATOM 1515 O O . ALA A 1 200 ? -1.891 -2.650 11.787 1.00 83.00 200 ALA A O 1
ATOM 1516 N N . LEU A 1 201 ? -2.113 -0.559 11.010 1.00 82.81 201 LEU A N 1
ATOM 1517 C CA . LEU A 1 201 ? -2.731 -0.012 12.212 1.00 82.81 201 LEU A CA 1
ATOM 1518 C C . LEU A 1 201 ? -4.247 -0.260 12.273 1.00 82.81 201 LEU A C 1
ATOM 1520 O O . LEU A 1 201 ? -4.885 0.208 13.202 1.00 82.81 201 LEU A O 1
ATOM 1524 N N . GLY A 1 202 ? -4.862 -0.962 11.320 1.00 84.06 202 GLY A N 1
ATOM 1525 C CA . GLY A 1 202 ? -6.319 -1.118 11.250 1.00 84.06 202 GLY A CA 1
ATOM 1526 C C . GLY A 1 202 ? -7.035 0.146 10.766 1.00 84.06 202 GLY A C 1
ATOM 1527 O O . GLY A 1 202 ? -8.151 0.428 11.199 1.00 84.06 202 GLY A O 1
ATOM 1528 N N . GLY A 1 203 ? -6.367 0.931 9.921 1.00 88.25 203 GLY A N 1
ATOM 1529 C CA . GLY A 1 203 ? -6.878 2.159 9.326 1.00 88.25 203 GLY A CA 1
ATOM 1530 C C . GLY A 1 203 ? -6.612 2.242 7.821 1.00 88.25 203 GLY A C 1
ATOM 1531 O O . GLY A 1 203 ? -6.460 1.237 7.136 1.00 88.25 203 GLY A O 1
ATOM 1532 N N . SER A 1 204 ? -6.546 3.458 7.294 1.00 89.94 204 SER A N 1
ATOM 1533 C CA . SER A 1 204 ? -6.165 3.762 5.910 1.00 89.94 204 SER A CA 1
ATOM 1534 C C . SER A 1 204 ? -5.458 5.113 5.859 1.00 89.94 204 SER A C 1
ATOM 1536 O O . SER A 1 204 ? -5.490 5.849 6.844 1.00 89.94 204 SER A O 1
ATOM 1538 N N . LEU A 1 205 ? -4.859 5.493 4.726 1.00 90.31 205 LEU A N 1
ATOM 1539 C CA . LEU A 1 205 ? -4.548 6.912 4.516 1.00 90.31 205 LEU A CA 1
ATOM 1540 C C . LEU A 1 205 ? -5.829 7.751 4.663 1.00 90.31 205 LEU A C 1
ATOM 1542 O O . LEU A 1 205 ? -6.927 7.288 4.341 1.00 90.31 205 LEU A O 1
ATOM 1546 N N . ALA A 1 206 ? -5.685 8.976 5.162 1.00 91.88 206 ALA A N 1
ATOM 1547 C CA . ALA A 1 206 ? -6.798 9.868 5.457 1.00 91.88 206 ALA A CA 1
ATOM 1548 C C . ALA A 1 206 ? -7.572 10.241 4.183 1.00 91.88 206 ALA A C 1
ATOM 1550 O O . ALA A 1 206 ? -7.052 10.936 3.309 1.00 91.88 206 ALA A O 1
ATOM 1551 N N . LEU A 1 207 ? -8.821 9.790 4.088 1.00 86.00 207 LEU A N 1
ATOM 1552 C CA . LEU A 1 207 ? -9.739 10.055 2.987 1.00 86.00 207 LEU A CA 1
ATOM 1553 C C . LEU A 1 207 ? -10.425 11.401 3.225 1.00 86.00 207 LEU A C 1
ATOM 1555 O O . LEU A 1 207 ? -11.477 11.493 3.855 1.00 86.00 207 LEU A O 1
ATOM 1559 N N . ILE A 1 208 ? -9.812 12.470 2.736 1.00 84.31 208 ILE A N 1
ATOM 1560 C CA . ILE A 1 208 ? -10.300 13.833 2.945 1.00 84.31 208 ILE A CA 1
ATOM 1561 C C . ILE A 1 208 ? -11.210 14.225 1.774 1.00 84.31 208 ILE A C 1
ATOM 1563 O O . ILE A 1 208 ? -10.734 14.509 0.676 1.00 84.31 208 ILE A O 1
ATOM 1567 N N . GLY A 1 209 ? -12.523 14.235 2.013 1.00 76.19 209 GLY A N 1
ATOM 1568 C CA . GLY A 1 209 ? -13.535 14.481 0.976 1.00 76.19 209 GLY A CA 1
ATOM 1569 C C . GLY A 1 209 ? -14.100 15.905 0.914 1.00 76.19 209 GLY A C 1
ATOM 1570 O O . GLY A 1 209 ? -14.848 16.222 -0.010 1.00 76.19 209 GLY A O 1
ATOM 1571 N N . ASP A 1 210 ? -13.779 16.766 1.883 1.00 77.31 210 ASP A N 1
ATOM 1572 C CA . ASP A 1 210 ? -14.370 18.099 2.014 1.00 77.31 210 ASP A CA 1
ATOM 1573 C C . ASP A 1 210 ? -13.414 19.128 2.649 1.00 77.31 210 ASP A C 1
ATOM 1575 O O . ASP A 1 210 ? -12.417 18.785 3.291 1.00 77.31 210 ASP A O 1
ATOM 1579 N N . ALA A 1 211 ? -13.731 20.415 2.473 1.00 78.94 211 ALA A N 1
ATOM 1580 C CA . ALA A 1 211 ? -12.922 21.531 2.966 1.00 78.94 211 ALA A CA 1
ATOM 1581 C C . ALA A 1 211 ? -12.775 21.568 4.496 1.00 78.94 211 ALA A C 1
ATOM 1583 O O . ALA A 1 211 ? -11.741 22.016 4.994 1.00 78.94 211 ALA A O 1
ATOM 1584 N N . ALA A 1 212 ? -13.790 21.136 5.248 1.00 79.88 212 ALA A N 1
ATOM 1585 C CA . ALA A 1 212 ? -13.753 21.184 6.705 1.00 79.88 212 ALA A CA 1
ATOM 1586 C C . ALA A 1 212 ? -12.817 20.097 7.251 1.00 79.88 212 ALA A C 1
ATOM 1588 O O . ALA A 1 212 ? -11.957 20.395 8.083 1.00 79.88 212 ALA A O 1
ATOM 1589 N N . THR A 1 213 ? -12.895 18.883 6.700 1.00 84.94 213 THR A N 1
ATOM 1590 C CA . THR A 1 213 ? -11.950 17.795 6.982 1.00 84.94 213 THR A CA 1
ATOM 1591 C C . THR A 1 213 ? -10.526 18.180 6.571 1.00 84.94 213 THR A C 1
ATOM 1593 O O . THR A 1 213 ? -9.588 17.984 7.342 1.00 84.94 213 THR A O 1
ATOM 1596 N N . GLN A 1 214 ? -10.344 18.811 5.404 1.00 87.94 214 GLN A N 1
ATOM 1597 C CA . GLN A 1 214 ? -9.028 19.290 4.967 1.00 87.94 214 GLN A CA 1
ATOM 1598 C C . GLN A 1 214 ? -8.441 20.327 5.933 1.00 87.94 214 GLN A C 1
ATOM 1600 O O . GLN A 1 214 ? -7.262 20.241 6.272 1.00 87.94 214 GLN A O 1
ATOM 1605 N N . SER A 1 215 ? -9.250 21.284 6.401 1.00 86.75 215 SER A N 1
ATOM 1606 C CA . SER A 1 215 ? -8.812 22.285 7.379 1.00 86.75 215 SER A CA 1
ATOM 1607 C C . SER A 1 215 ? -8.397 21.634 8.695 1.00 86.75 215 SER A C 1
ATOM 1609 O O . SER A 1 215 ? -7.350 21.968 9.236 1.00 86.75 215 SER A O 1
ATOM 1611 N N . PHE A 1 216 ? -9.185 20.682 9.194 1.00 90.06 216 PHE A N 1
ATOM 1612 C CA . PHE A 1 216 ? -8.853 19.954 10.415 1.00 90.06 216 PHE A CA 1
ATOM 1613 C C . PHE A 1 216 ? -7.518 19.201 10.289 1.00 90.06 216 PHE A C 1
ATOM 1615 O O . PHE A 1 216 ? -6.656 19.335 11.158 1.00 90.06 216 PHE A O 1
ATOM 1622 N N . VAL A 1 217 ? -7.310 18.451 9.200 1.00 91.56 217 VAL A N 1
ATOM 1623 C CA . VAL A 1 217 ? -6.057 17.705 8.998 1.00 91.56 217 VAL A CA 1
ATOM 1624 C C . VAL A 1 217 ? -4.872 18.658 8.797 1.00 91.56 217 VAL A C 1
ATOM 1626 O O . VAL A 1 217 ? -3.796 18.416 9.339 1.00 91.56 217 VAL A O 1
ATOM 1629 N N . ALA A 1 218 ? -5.058 19.780 8.098 1.00 91.12 218 ALA A N 1
ATOM 1630 C CA . ALA A 1 218 ? -4.029 20.810 7.959 1.00 91.12 218 ALA A CA 1
ATOM 1631 C C . ALA A 1 218 ? -3.617 21.406 9.318 1.00 91.12 218 ALA A C 1
ATOM 1633 O O . ALA A 1 218 ? -2.430 21.627 9.563 1.00 91.12 218 ALA A O 1
ATOM 1634 N N . ASP A 1 219 ? -4.573 21.654 10.214 1.00 89.56 219 ASP A N 1
ATOM 1635 C CA . ASP A 1 219 ? -4.318 22.155 11.570 1.00 89.56 219 ASP A CA 1
ATOM 1636 C C . ASP A 1 219 ? -3.580 21.116 12.416 1.00 89.56 219 ASP A C 1
ATOM 1638 O O . ASP A 1 219 ? -2.625 21.452 13.121 1.00 89.56 219 ASP A O 1
ATOM 1642 N N . LEU A 1 220 ? -3.982 19.846 12.294 1.00 90.19 220 LEU A N 1
ATOM 1643 C CA . LEU A 1 220 ? -3.319 18.722 12.943 1.00 90.19 220 LEU A CA 1
ATOM 1644 C C . LEU A 1 220 ? -1.847 18.627 12.526 1.00 90.19 220 LEU A C 1
ATOM 1646 O O . LEU A 1 220 ? -0.978 18.563 13.399 1.00 90.19 220 LEU A O 1
ATOM 1650 N N . ILE A 1 221 ? -1.563 18.664 11.219 1.00 92.44 221 ILE A N 1
ATOM 1651 C CA . ILE A 1 221 ? -0.191 18.620 10.704 1.00 92.44 221 ILE A CA 1
ATOM 1652 C C . ILE A 1 221 ? 0.590 19.838 11.202 1.00 92.44 221 ILE A C 1
ATOM 1654 O O . ILE A 1 221 ? 1.664 19.666 11.766 1.00 92.44 221 ILE A O 1
ATOM 1658 N N . ARG A 1 222 ? 0.040 21.057 11.098 1.00 89.06 222 ARG A N 1
ATOM 1659 C CA . ARG A 1 222 ? 0.700 22.288 11.584 1.00 89.06 222 ARG A CA 1
ATOM 1660 C C . ARG A 1 222 ? 1.099 22.235 13.054 1.00 89.06 222 ARG A C 1
ATOM 1662 O O . ARG A 1 222 ? 2.092 22.855 13.426 1.00 89.06 222 ARG A O 1
ATOM 1669 N N . GLY A 1 223 ? 0.323 21.538 13.880 1.00 84.81 223 GLY A N 1
ATOM 1670 C CA . GLY A 1 223 ? 0.610 21.389 15.304 1.00 84.81 223 GLY A CA 1
ATOM 1671 C C . GLY A 1 223 ? 1.789 20.464 15.619 1.00 84.81 223 GLY A C 1
ATOM 1672 O O . GLY A 1 223 ? 2.336 20.562 16.714 1.00 84.81 223 GLY A O 1
ATOM 1673 N N . HIS A 1 224 ? 2.178 19.583 14.691 1.00 83.00 224 HIS A N 1
ATOM 1674 C CA . HIS A 1 224 ? 3.062 18.448 14.993 1.00 83.00 224 HIS A CA 1
ATOM 1675 C C . HIS A 1 224 ? 4.157 18.199 13.947 1.00 83.00 224 HIS A C 1
ATOM 1677 O O . HIS A 1 224 ? 5.065 17.416 14.203 1.00 83.00 224 HIS A O 1
ATOM 1683 N N . SER A 1 225 ? 4.090 18.834 12.777 1.00 85.75 225 SER A N 1
ATOM 1684 C CA . SER A 1 225 ? 5.040 18.638 11.686 1.00 85.75 225 SER A CA 1
ATOM 1685 C C . SER A 1 225 ? 5.130 19.858 10.760 1.00 85.75 225 SER A C 1
ATOM 1687 O O . SER A 1 225 ? 4.261 20.734 10.730 1.00 85.75 225 SER A O 1
ATOM 1689 N N . ASN A 1 226 ? 6.221 19.923 9.999 1.00 86.12 226 ASN A N 1
ATOM 1690 C CA . ASN A 1 226 ? 6.524 20.966 9.018 1.00 86.12 226 ASN A CA 1
ATOM 1691 C C . ASN A 1 226 ? 6.816 20.417 7.604 1.00 86.12 226 ASN A C 1
ATOM 1693 O O . ASN A 1 226 ? 7.164 21.193 6.710 1.00 86.12 226 ASN A O 1
ATOM 1697 N N . VAL A 1 227 ? 6.681 19.104 7.390 1.00 88.62 227 VAL A N 1
ATOM 1698 C CA . VAL A 1 227 ? 6.880 18.456 6.082 1.00 88.62 227 VAL A CA 1
ATOM 1699 C C . VAL A 1 227 ? 5.551 18.188 5.378 1.00 88.62 227 VAL A C 1
ATOM 1701 O O . VAL A 1 227 ? 4.487 18.209 5.994 1.00 88.62 227 VAL A O 1
ATOM 1704 N N . SER A 1 228 ? 5.597 17.934 4.075 1.00 93.62 228 SER A N 1
ATOM 1705 C CA . SER A 1 228 ? 4.433 17.499 3.298 1.00 93.62 228 SER A CA 1
ATOM 1706 C C . SER A 1 228 ? 3.961 16.105 3.722 1.00 93.62 228 SER A C 1
ATOM 1708 O O . SER A 1 228 ? 4.781 15.291 4.149 1.00 93.62 228 SER A O 1
ATOM 1710 N N . HIS A 1 229 ? 2.651 15.840 3.625 1.00 94.00 229 HIS A N 1
ATOM 1711 C CA . HIS A 1 229 ? 2.066 14.550 4.021 1.00 94.00 229 HIS A CA 1
ATOM 1712 C C . HIS A 1 229 ? 1.155 13.949 2.953 1.00 94.00 229 HIS A C 1
ATOM 1714 O O . HIS A 1 229 ? 0.277 14.639 2.443 1.00 94.00 229 HIS A O 1
ATOM 1720 N N . TRP A 1 230 ? 1.286 12.655 2.674 1.00 94.06 230 TRP A N 1
ATOM 1721 C CA . TRP A 1 230 ? 0.333 11.897 1.874 1.00 94.06 230 TRP A CA 1
ATOM 1722 C C . TRP A 1 230 ? -1.061 11.866 2.511 1.00 94.06 230 TRP A C 1
ATOM 1724 O O . TRP A 1 230 ? -1.209 11.744 3.732 1.00 94.06 230 TRP A O 1
ATOM 1734 N N . ALA A 1 231 ? -2.082 11.935 1.653 1.00 87.62 231 ALA A N 1
ATOM 1735 C CA . ALA A 1 231 ? -3.489 11.765 2.000 1.00 87.62 231 ALA A CA 1
ATOM 1736 C C . ALA A 1 231 ? -4.147 10.745 1.055 1.00 87.62 231 ALA A C 1
ATOM 1738 O O . ALA A 1 231 ? -3.780 10.615 -0.109 1.00 87.62 231 ALA A O 1
ATOM 1739 N N . GLY A 1 232 ? -5.155 10.025 1.536 1.00 70.94 232 GLY A N 1
ATOM 1740 C CA . GLY A 1 232 ? -5.753 8.857 0.877 1.00 70.94 232 GLY A CA 1
ATOM 1741 C C . GLY A 1 232 ? -6.627 9.157 -0.343 1.00 70.94 232 GLY A C 1
ATOM 1742 O O . GLY A 1 232 ? -7.441 8.325 -0.728 1.00 70.94 232 GLY A O 1
ATOM 1743 N N . SER A 1 233 ? -6.514 10.339 -0.950 1.00 60.47 233 SER A N 1
ATOM 1744 C CA . SER A 1 233 ? -7.330 10.688 -2.111 1.00 60.47 233 SER A CA 1
ATOM 1745 C C . SER A 1 233 ? -6.679 10.197 -3.402 1.00 60.47 233 SER A C 1
ATOM 1747 O O . SER A 1 233 ? -5.669 10.738 -3.844 1.00 60.47 233 SER A O 1
ATOM 1749 N N . THR A 1 234 ? -7.300 9.206 -4.036 1.00 48.31 234 THR A N 1
ATOM 1750 C CA . THR A 1 234 ? -6.987 8.732 -5.397 1.00 48.31 234 THR A CA 1
ATOM 1751 C C . THR A 1 234 ? -7.967 9.290 -6.435 1.00 48.31 234 THR A C 1
ATOM 1753 O O . THR A 1 234 ? -8.159 8.716 -7.500 1.00 48.31 234 THR A O 1
ATOM 1756 N N . SER A 1 235 ? -8.643 10.392 -6.110 1.00 49.41 235 SER A N 1
ATOM 1757 C CA . SER A 1 235 ? -9.465 11.183 -7.031 1.00 49.41 235 SER A CA 1
ATOM 1758 C C . SER A 1 235 ? -9.493 12.643 -6.559 1.00 49.41 235 SER A C 1
ATOM 1760 O O . SER A 1 235 ? -9.178 12.905 -5.389 1.00 49.41 235 SER A O 1
ATOM 1762 N N . PRO A 1 236 ? -9.821 13.626 -7.417 1.00 51.41 236 PRO A N 1
ATOM 1763 C CA . PRO A 1 236 ? -9.904 15.004 -6.982 1.00 51.41 236 PRO A CA 1
ATOM 1764 C C . PRO A 1 236 ? -11.156 15.187 -6.120 1.00 51.41 236 PRO A C 1
ATOM 1766 O O . PRO A 1 236 ? -12.283 14.952 -6.560 1.00 51.41 236 PRO A O 1
ATOM 1769 N N . ALA A 1 237 ? -10.965 15.627 -4.879 1.00 61.09 237 ALA A N 1
ATOM 1770 C CA . ALA A 1 237 ? -12.067 15.994 -4.009 1.00 61.09 237 ALA A CA 1
ATOM 1771 C C . ALA A 1 237 ? -12.582 17.373 -4.446 1.00 61.09 237 ALA A C 1
ATOM 1773 O O . ALA A 1 237 ? -11.943 18.397 -4.203 1.00 61.09 237 ALA A O 1
ATOM 1774 N N . VAL A 1 238 ? -13.751 17.398 -5.098 1.00 58.94 238 VAL A N 1
ATOM 1775 C CA . VAL A 1 238 ? -14.384 18.592 -5.711 1.00 58.94 238 VAL A CA 1
ATOM 1776 C C . VAL A 1 238 ? -14.556 19.760 -4.724 1.00 58.94 238 VAL A C 1
ATOM 1778 O O . VAL A 1 238 ? -14.689 20.915 -5.124 1.00 58.94 238 VAL A O 1
ATOM 1781 N N . HIS A 1 239 ? -14.534 19.470 -3.422 1.00 66.81 239 HIS A N 1
ATOM 1782 C CA . HIS A 1 239 ? -14.717 20.438 -2.345 1.00 66.81 239 HIS A CA 1
ATOM 1783 C C . HIS A 1 239 ? -13.439 20.752 -1.552 1.00 66.81 239 HIS A C 1
ATOM 1785 O O . HIS A 1 239 ? -13.527 21.427 -0.529 1.00 66.81 239 HIS A O 1
ATOM 1791 N N . CYS A 1 240 ? -12.262 20.306 -1.999 1.00 74.44 240 CYS A N 1
ATOM 1792 C CA . CYS A 1 240 ? -10.982 20.599 -1.352 1.00 74.44 240 CYS A CA 1
ATOM 1793 C C . CYS A 1 240 ? -10.218 21.731 -2.058 1.00 74.44 240 CYS A C 1
ATOM 1795 O O . CYS A 1 240 ? -10.377 21.995 -3.248 1.00 74.44 240 CYS A O 1
ATOM 1797 N N . SER A 1 241 ? -9.367 22.421 -1.302 1.00 79.38 241 SER A N 1
ATOM 1798 C CA . SER A 1 241 ? -8.482 23.473 -1.806 1.00 79.38 241 SER A CA 1
ATOM 1799 C C . SER A 1 241 ? -7.170 22.892 -2.333 1.00 79.38 241 SER A C 1
ATOM 1801 O O . SER A 1 241 ? -6.511 22.127 -1.629 1.00 79.38 241 SER A O 1
ATOM 1803 N N . TYR A 1 242 ? -6.747 23.331 -3.520 1.00 76.38 242 TYR A N 1
ATOM 1804 C CA . TYR A 1 242 ? -5.510 22.897 -4.181 1.00 76.38 242 TYR A CA 1
ATOM 1805 C C . TYR A 1 242 ? -4.474 24.030 -4.297 1.00 76.38 242 TYR A C 1
ATOM 1807 O O . TYR A 1 242 ? -4.831 25.215 -4.275 1.00 76.38 242 TYR A O 1
ATOM 1815 N N . SER A 1 243 ? -3.188 23.689 -4.403 1.00 71.81 243 SER A N 1
ATOM 1816 C CA . SER A 1 243 ? -2.091 24.633 -4.644 1.00 71.81 243 SER A CA 1
ATOM 1817 C C . SER A 1 243 ? -1.619 24.615 -6.106 1.00 71.81 243 SER A C 1
ATOM 1819 O O . SER A 1 243 ? -1.177 23.603 -6.637 1.00 71.81 243 SER A O 1
ATOM 1821 N N . GLY A 1 244 ? -1.663 25.770 -6.781 1.00 63.06 244 GLY A N 1
ATOM 1822 C CA . GLY A 1 244 ? -1.145 25.912 -8.150 1.00 63.06 244 GLY A CA 1
ATOM 1823 C C . GLY A 1 244 ? -2.047 25.291 -9.237 1.00 63.06 244 GLY A C 1
ATOM 1824 O O . GLY A 1 244 ? -3.262 25.222 -9.049 1.00 63.06 244 GLY A O 1
ATOM 1825 N N . PRO A 1 245 ? -1.494 24.869 -10.395 1.00 54.50 245 PRO A N 1
ATOM 1826 C CA . PRO A 1 245 ? -2.275 24.350 -11.525 1.00 54.50 245 PRO A CA 1
ATOM 1827 C C . PRO A 1 245 ? -2.923 22.983 -11.247 1.00 54.50 245 PRO A C 1
ATOM 1829 O O . PRO A 1 245 ? -3.675 22.496 -12.085 1.00 54.50 245 PRO A O 1
ATOM 1832 N N . SER A 1 246 ? -2.688 22.382 -10.074 1.00 54.22 246 SER A N 1
ATOM 1833 C CA . SER A 1 246 ? -3.335 21.140 -9.638 1.00 54.22 246 SER A CA 1
ATOM 1834 C C . SER A 1 246 ? -4.855 21.273 -9.463 1.00 54.22 246 SER A C 1
ATOM 1836 O O . SER A 1 246 ? -5.576 20.296 -9.629 1.00 54.22 246 SER A O 1
ATOM 1838 N N . ALA A 1 247 ? -5.361 22.498 -9.262 1.00 49.94 247 ALA A N 1
ATOM 1839 C CA . ALA A 1 247 ? -6.791 22.819 -9.325 1.00 49.94 247 ALA A CA 1
ATOM 1840 C C . ALA A 1 247 ? -7.402 22.671 -10.738 1.00 49.94 247 ALA A C 1
ATOM 1842 O O . ALA A 1 247 ? -8.622 22.689 -10.881 1.00 49.94 247 ALA A O 1
ATOM 1843 N N . ALA A 1 248 ? -6.563 22.570 -11.776 1.00 42.47 248 ALA A N 1
ATOM 1844 C CA . ALA A 1 248 ? -6.940 22.448 -13.185 1.00 42.47 248 ALA A CA 1
ATOM 1845 C C . ALA A 1 248 ? -6.572 21.076 -13.785 1.00 42.47 248 ALA A C 1
ATOM 1847 O O . ALA A 1 248 ? -6.619 20.912 -15.004 1.00 42.47 248 ALA A O 1
ATOM 1848 N N . ILE A 1 249 ? -6.181 20.106 -12.948 1.00 50.06 249 ILE A N 1
ATOM 1849 C CA . ILE A 1 249 ? -5.904 18.730 -13.374 1.00 50.06 249 ILE A CA 1
ATOM 1850 C C . ILE A 1 249 ? -7.237 18.080 -13.740 1.00 50.06 249 ILE A C 1
ATOM 1852 O O . ILE A 1 249 ? -8.073 17.796 -12.885 1.00 50.06 249 ILE A O 1
ATOM 1856 N N . ASP A 1 250 ? -7.414 17.933 -15.048 1.00 45.34 250 ASP A N 1
ATOM 1857 C CA . ASP A 1 250 ? -8.569 17.375 -15.735 1.00 45.34 250 ASP A CA 1
ATOM 1858 C C . ASP A 1 250 ? -8.999 16.018 -15.148 1.00 45.34 250 ASP A C 1
ATOM 1860 O O . ASP A 1 250 ? -8.169 15.203 -14.731 1.00 45.34 250 ASP A O 1
ATOM 1864 N N . HIS A 1 251 ? -10.308 15.758 -15.171 1.00 43.97 251 HIS A N 1
ATOM 1865 C CA . HIS A 1 251 ? -10.912 14.467 -14.826 1.00 43.97 251 HIS A CA 1
ATOM 1866 C C . HIS A 1 251 ? -10.283 13.310 -15.632 1.00 43.97 251 HIS A C 1
ATOM 1868 O O . HIS A 1 251 ? -10.305 12.168 -15.177 1.00 43.97 251 HIS A O 1
ATOM 1874 N N . ASP A 1 252 ? -9.667 13.623 -16.777 1.00 45.22 252 ASP A N 1
ATOM 1875 C CA . ASP A 1 252 ? -9.026 12.697 -17.713 1.00 45.22 252 ASP A CA 1
ATOM 1876 C C . ASP A 1 252 ? -7.734 12.021 -17.223 1.00 45.22 252 ASP A C 1
ATOM 1878 O O . ASP A 1 252 ? -7.382 10.946 -17.712 1.00 45.22 252 ASP A O 1
ATOM 1882 N N . LEU A 1 253 ? -7.063 12.561 -16.196 1.00 47.84 253 LEU A N 1
ATOM 1883 C CA . LEU A 1 253 ? -5.948 11.863 -15.529 1.00 47.84 253 LEU A CA 1
ATOM 1884 C C . LEU A 1 253 ? -6.422 10.763 -14.564 1.00 47.84 253 LEU A C 1
ATOM 1886 O O . LEU A 1 253 ? -5.619 9.945 -14.121 1.00 47.84 253 LEU A O 1
ATOM 1890 N N . TRP A 1 254 ? -7.727 10.721 -14.283 1.00 47.97 254 TRP A N 1
ATOM 1891 C CA . TRP A 1 254 ? -8.375 9.739 -13.415 1.00 47.97 254 TRP A CA 1
ATOM 1892 C C . TRP A 1 254 ? -9.273 8.757 -14.192 1.00 47.97 254 TRP A C 1
ATOM 1894 O O . TRP A 1 254 ? -9.808 7.829 -13.590 1.00 47.97 254 TRP A O 1
ATOM 1904 N N . THR A 1 255 ? -9.463 8.936 -15.512 1.00 35.50 255 THR A N 1
ATOM 1905 C CA . THR A 1 255 ? -10.460 8.185 -16.310 1.00 35.50 255 THR A CA 1
ATOM 1906 C C . THR A 1 255 ? -9.916 7.314 -17.448 1.00 35.50 255 THR A C 1
ATOM 1908 O O . THR A 1 255 ? -10.720 6.805 -18.228 1.00 35.50 255 THR A O 1
ATOM 1911 N N . SER A 1 256 ? -8.617 7.003 -17.558 1.00 37.09 256 SER A N 1
ATOM 1912 C CA . SER A 1 256 ? -8.208 6.004 -18.568 1.00 37.09 256 SER A CA 1
ATOM 1913 C C . SER A 1 256 ? -7.008 5.125 -18.207 1.00 37.09 256 SER A C 1
ATOM 1915 O O . SER A 1 256 ? -5.863 5.448 -18.487 1.00 37.09 256 SER A O 1
ATOM 1917 N N . GLY A 1 257 ? -7.301 3.933 -17.670 1.00 39.84 257 GLY A N 1
ATOM 1918 C CA . GLY A 1 257 ? -6.550 2.697 -17.949 1.00 39.84 257 GLY A CA 1
ATOM 1919 C C . GLY A 1 257 ? -5.034 2.690 -17.699 1.00 39.84 257 GLY A C 1
ATOM 1920 O O . GLY A 1 257 ? -4.328 1.927 -18.354 1.00 39.84 257 GLY A O 1
ATOM 1921 N N . HIS A 1 258 ? -4.536 3.529 -16.799 1.00 35.75 258 HIS A N 1
ATOM 1922 C CA . HIS A 1 258 ? -3.174 3.547 -16.263 1.00 35.75 258 HIS A CA 1
ATOM 1923 C C . HIS A 1 258 ? -3.293 3.796 -14.752 1.00 35.75 258 HIS A C 1
ATOM 1925 O O . HIS A 1 258 ? -4.156 4.593 -14.367 1.00 35.75 258 HIS A O 1
ATOM 1931 N N . PRO A 1 259 ? -2.457 3.182 -13.891 1.00 46.78 259 PRO A N 1
ATOM 1932 C CA . PRO A 1 259 ? -2.418 3.574 -12.488 1.00 46.78 259 PRO A CA 1
ATOM 1933 C C . PRO A 1 259 ? -2.060 5.065 -12.407 1.00 46.78 259 PRO A C 1
ATOM 1935 O O . PRO A 1 259 ? -1.276 5.551 -13.237 1.00 46.78 259 PRO A O 1
ATOM 1938 N N . PRO A 1 260 ? -2.640 5.823 -11.460 1.00 51.81 260 PRO A N 1
ATOM 1939 C CA . PRO A 1 260 ? -2.383 7.247 -11.392 1.00 51.81 260 PRO A CA 1
ATOM 1940 C C . PRO A 1 260 ? -0.897 7.435 -11.083 1.00 51.81 260 PRO A C 1
ATOM 1942 O O . PRO A 1 260 ? -0.429 7.102 -10.001 1.00 51.81 260 PRO A O 1
ATOM 1945 N N . MET A 1 261 ? -0.136 7.977 -12.042 1.00 61.38 261 MET A N 1
ATOM 1946 C CA . MET A 1 261 ? 1.273 8.336 -11.822 1.00 61.38 261 MET A CA 1
ATOM 1947 C C . MET A 1 261 ? 1.431 9.335 -10.671 1.00 61.38 261 MET A C 1
ATOM 1949 O O . MET A 1 261 ? 2.531 9.509 -10.151 1.00 61.38 261 MET A O 1
ATOM 1953 N N . PHE A 1 262 ? 0.338 10.001 -10.297 1.00 72.06 262 PHE A N 1
ATOM 1954 C CA . PHE A 1 262 ? 0.308 11.064 -9.322 1.00 72.06 262 PHE A CA 1
ATOM 1955 C C . PHE A 1 262 ? -0.605 10.732 -8.146 1.00 72.06 262 PHE A C 1
ATOM 1957 O O . PHE A 1 262 ? -1.768 10.375 -8.317 1.00 72.06 262 PHE A O 1
ATOM 1964 N N . CYS A 1 263 ? -0.080 10.939 -6.950 1.00 76.75 263 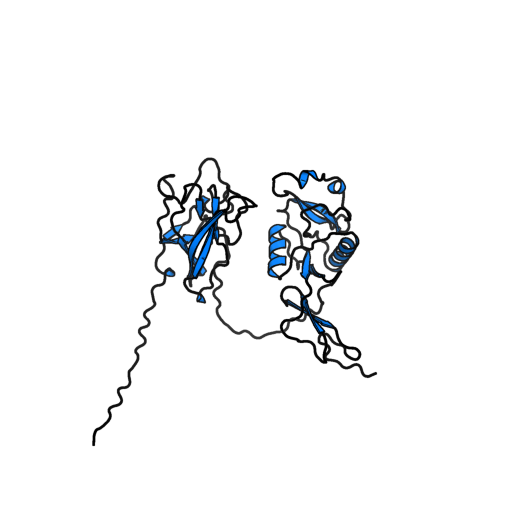CYS A N 1
ATOM 1965 C CA . CYS A 1 263 ? -0.759 10.750 -5.687 1.00 76.75 263 CYS A CA 1
ATOM 1966 C C . CYS A 1 263 ? -0.959 12.093 -4.980 1.00 76.75 263 CYS A C 1
ATOM 1968 O O . CYS A 1 263 ? -0.189 13.038 -5.177 1.00 76.75 263 CYS A O 1
ATOM 1970 N N . VAL A 1 264 ? -2.016 12.194 -4.171 1.00 82.88 264 VAL A N 1
ATOM 1971 C CA . VAL A 1 264 ? -2.383 13.443 -3.490 1.00 82.88 264 VAL A CA 1
ATOM 1972 C C . VAL A 1 264 ? -1.637 13.582 -2.169 1.00 82.88 264 VAL A C 1
ATOM 1974 O O . VAL A 1 264 ? -1.682 12.696 -1.314 1.00 82.88 264 VAL A O 1
ATOM 1977 N N . TYR A 1 265 ? -1.021 14.743 -1.968 1.00 89.50 265 TYR A N 1
ATOM 1978 C CA . TYR A 1 265 ? -0.393 15.130 -0.709 1.00 89.50 265 TYR A CA 1
ATOM 1979 C C . TYR A 1 265 ? -0.844 16.519 -0.247 1.00 89.50 265 TYR A C 1
ATOM 1981 O O . TYR A 1 265 ? -1.346 17.331 -1.024 1.00 89.50 265 TYR A O 1
ATOM 1989 N N . MET A 1 266 ? -0.655 16.795 1.041 1.00 90.06 266 MET A N 1
ATOM 1990 C CA . MET A 1 266 ? -0.835 18.091 1.687 1.00 90.06 266 MET A CA 1
ATOM 1991 C C . MET A 1 266 ? 0.500 18.829 1.706 1.00 90.06 266 MET A C 1
ATOM 1993 O O . MET A 1 266 ? 1.438 18.410 2.384 1.00 90.06 266 MET A O 1
ATOM 1997 N N . ASP A 1 267 ? 0.579 19.918 0.950 1.00 89.88 267 ASP A N 1
ATOM 1998 C CA . ASP A 1 267 ? 1.820 20.628 0.649 1.00 89.88 267 ASP A CA 1
ATOM 1999 C C . ASP A 1 267 ? 2.188 21.636 1.744 1.00 89.88 267 ASP A C 1
ATOM 2001 O O . ASP A 1 267 ? 1.524 22.668 1.900 1.00 89.88 267 ASP A O 1
ATOM 2005 N N . SER A 1 268 ? 3.265 21.376 2.492 1.00 91.75 268 SER A N 1
ATOM 2006 C CA . SER A 1 268 ? 3.698 22.276 3.570 1.00 91.75 268 SER A CA 1
ATOM 2007 C C . SER A 1 268 ? 4.120 23.660 3.058 1.00 91.75 268 SER A C 1
ATOM 2009 O O . SER A 1 268 ? 3.903 24.660 3.746 1.00 91.75 268 SER A O 1
ATOM 2011 N N . GLY A 1 269 ? 4.615 23.756 1.818 1.00 86.25 269 GLY A N 1
ATOM 2012 C CA . GLY A 1 269 ? 4.953 25.018 1.153 1.00 86.25 269 GLY A CA 1
ATOM 2013 C C . GLY A 1 269 ? 3.731 25.837 0.728 1.00 86.25 269 GLY A C 1
ATOM 2014 O O . GLY A 1 269 ? 3.847 27.034 0.459 1.00 86.25 269 GLY A O 1
ATOM 2015 N N . ALA A 1 270 ? 2.545 25.224 0.712 1.00 85.00 270 ALA A N 1
ATOM 2016 C CA . ALA A 1 270 ? 1.292 25.851 0.308 1.00 85.00 270 ALA A CA 1
ATOM 2017 C C . ALA A 1 270 ? 0.231 25.867 1.420 1.00 85.00 270 ALA A C 1
ATOM 2019 O O . ALA A 1 270 ? -0.970 25.874 1.133 1.00 85.00 270 ALA A O 1
ATOM 2020 N N . ASN A 1 271 ? 0.660 25.919 2.687 1.00 84.56 271 ASN A N 1
ATOM 2021 C CA . ASN A 1 271 ? -0.215 25.870 3.866 1.00 84.56 271 ASN A CA 1
ATOM 2022 C C . ASN A 1 271 ? -1.121 24.624 3.885 1.00 84.56 271 ASN A C 1
ATOM 2024 O O . ASN A 1 271 ? -2.304 24.719 4.206 1.00 84.56 271 ASN A O 1
ATOM 2028 N N . TYR A 1 272 ? -0.565 23.467 3.519 1.00 89.75 272 TYR A N 1
ATOM 2029 C CA . TYR A 1 272 ? -1.216 22.153 3.525 1.00 89.75 272 TYR A CA 1
ATOM 2030 C C . TYR A 1 272 ? -2.463 22.046 2.638 1.00 89.75 272 TYR A C 1
ATOM 2032 O O . TYR A 1 272 ? -3.335 21.205 2.858 1.00 89.75 272 TYR A O 1
ATOM 2040 N N . LYS A 1 273 ? -2.534 22.871 1.588 1.00 87.38 273 LYS A N 1
ATOM 2041 C CA . LYS A 1 273 ? -3.447 22.643 0.462 1.00 87.38 273 LYS A CA 1
ATOM 2042 C C . LYS A 1 273 ? -3.040 21.383 -0.297 1.00 87.38 273 LYS A C 1
ATOM 2044 O O . LYS A 1 273 ? -1.884 20.966 -0.241 1.00 87.38 273 LYS A O 1
ATOM 2049 N N . PHE A 1 274 ? -3.989 20.790 -1.015 1.00 85.19 274 PHE A N 1
ATOM 2050 C CA . PHE A 1 274 ? -3.701 19.612 -1.820 1.00 85.19 274 PHE A CA 1
ATOM 2051 C C . PHE A 1 274 ? -2.859 19.943 -3.029 1.00 85.19 274 PHE A C 1
ATOM 2053 O O . PHE A 1 274 ? -3.058 20.949 -3.707 1.00 85.19 274 PHE A O 1
ATOM 2060 N N . ASN A 1 275 ? -1.946 19.039 -3.312 1.00 81.69 275 ASN A N 1
ATOM 2061 C CA . ASN A 1 275 ? -1.191 19.015 -4.535 1.00 81.69 275 ASN A CA 1
ATOM 2062 C C . ASN A 1 275 ? -0.996 17.556 -4.944 1.00 81.69 275 ASN A C 1
ATOM 2064 O O . ASN A 1 275 ? -1.386 16.635 -4.220 1.00 81.69 275 ASN A O 1
ATOM 2068 N N . VAL A 1 276 ? -0.422 17.350 -6.118 1.00 77.50 276 VAL A N 1
ATOM 2069 C CA . VAL A 1 276 ? -0.124 16.018 -6.625 1.00 77.50 276 VAL A CA 1
ATOM 2070 C C . VAL A 1 276 ? 1.372 15.866 -6.851 1.00 77.50 276 VAL A C 1
ATOM 2072 O O . VAL A 1 276 ? 2.038 16.795 -7.305 1.00 77.50 276 VAL A O 1
ATOM 2075 N N . ALA A 1 277 ? 1.900 14.699 -6.519 1.00 76.69 277 ALA A N 1
ATOM 2076 C CA . ALA A 1 277 ? 3.298 14.335 -6.719 1.00 76.69 277 ALA A CA 1
ATOM 2077 C C . ALA A 1 277 ? 3.374 12.908 -7.244 1.00 76.69 277 ALA A C 1
ATOM 2079 O O . ALA A 1 277 ? 2.395 12.171 -7.161 1.00 76.69 277 ALA A O 1
ATOM 2080 N N . VAL A 1 278 ? 4.520 12.513 -7.796 1.00 79.19 278 VAL A N 1
ATOM 2081 C CA . VAL A 1 278 ? 4.713 11.125 -8.224 1.00 79.19 278 VAL A CA 1
ATOM 2082 C C . VAL A 1 278 ? 4.571 10.214 -7.004 1.00 79.19 278 VAL A C 1
ATOM 2084 O O . VAL A 1 278 ? 5.112 10.517 -5.945 1.00 79.19 278 VAL A O 1
ATOM 2087 N N . CYS A 1 279 ? 3.829 9.115 -7.124 1.00 77.69 279 CYS A N 1
ATOM 2088 C CA . CYS A 1 279 ? 3.510 8.255 -5.976 1.00 77.69 279 CYS A CA 1
ATOM 2089 C C . CYS A 1 279 ? 4.742 7.635 -5.290 1.00 77.69 279 CYS A C 1
ATOM 2091 O O . CYS A 1 279 ? 4.652 7.227 -4.136 1.00 77.69 279 CYS A O 1
ATOM 2093 N N . SER A 1 280 ? 5.882 7.587 -5.986 1.00 81.88 280 SER A N 1
ATOM 2094 C CA . SER A 1 280 ? 7.167 7.108 -5.469 1.00 81.88 280 SER A CA 1
ATOM 2095 C C . SER A 1 280 ? 7.955 8.146 -4.660 1.00 81.88 280 SER A C 1
ATOM 2097 O O . SER A 1 280 ? 9.035 7.825 -4.176 1.00 81.88 280 SER A O 1
ATOM 2099 N N . GLU A 1 281 ? 7.487 9.394 -4.572 1.00 83.62 281 GLU A N 1
ATOM 2100 C CA . GLU A 1 281 ? 8.124 10.419 -3.735 1.00 83.62 281 GLU A CA 1
ATOM 2101 C C . GLU A 1 281 ? 7.950 10.104 -2.245 1.00 83.62 281 GLU A C 1
ATOM 2103 O O . GLU A 1 281 ? 6.997 9.441 -1.846 1.00 83.62 281 GLU A O 1
ATOM 2108 N N . GLU A 1 282 ? 8.840 10.614 -1.396 1.00 88.81 282 GLU A N 1
ATOM 2109 C CA . GLU A 1 282 ? 8.776 10.355 0.043 1.00 88.81 282 GLU A CA 1
ATOM 2110 C C . GLU A 1 282 ? 8.193 11.543 0.814 1.00 88.81 282 GLU A C 1
ATOM 2112 O O . GLU A 1 282 ? 8.783 12.624 0.875 1.00 88.81 282 GLU A O 1
ATOM 2117 N N . TYR A 1 283 ? 7.056 11.324 1.474 1.00 90.31 283 TYR A N 1
ATOM 2118 C CA . TYR A 1 283 ? 6.429 12.298 2.368 1.00 90.31 283 TYR A CA 1
ATOM 2119 C C . TYR A 1 283 ? 6.056 11.657 3.700 1.00 90.31 283 TYR A C 1
ATOM 2121 O O . TYR A 1 283 ? 5.996 10.432 3.824 1.00 90.31 283 TYR A O 1
ATOM 2129 N N . GLY A 1 284 ? 5.780 12.497 4.705 1.00 94.00 284 GLY A N 1
ATOM 2130 C CA . GLY A 1 284 ? 5.029 12.038 5.871 1.00 94.00 284 GLY A CA 1
ATOM 2131 C C . GLY A 1 284 ? 3.648 11.553 5.431 1.00 94.00 284 GLY A C 1
ATOM 2132 O O . GLY A 1 284 ? 3.276 11.666 4.265 1.00 94.00 284 GLY A O 1
ATOM 2133 N N . PHE A 1 285 ? 2.838 11.023 6.330 1.00 94.38 285 PHE A N 1
ATOM 2134 C CA . PHE A 1 285 ? 1.501 10.567 5.960 1.00 94.38 285 PHE A CA 1
ATOM 2135 C C . PHE A 1 285 ? 0.516 10.685 7.109 1.00 94.38 285 PHE A C 1
ATOM 2137 O O . PHE A 1 285 ? 0.884 10.678 8.285 1.00 94.38 285 PHE A O 1
ATOM 2144 N N . VAL A 1 286 ? -0.758 10.826 6.746 1.00 94.38 286 VAL A N 1
ATOM 2145 C CA . VAL A 1 286 ? -1.862 10.895 7.700 1.00 94.38 286 VAL A CA 1
ATOM 2146 C C . VAL A 1 286 ? -2.697 9.633 7.575 1.00 94.38 286 VAL A C 1
ATOM 2148 O O . VAL A 1 286 ? -3.261 9.362 6.517 1.00 94.38 286 VAL A O 1
ATOM 2151 N N . CYS A 1 287 ? -2.810 8.886 8.665 1.00 93.50 287 CYS A N 1
ATOM 2152 C CA . CYS A 1 287 ? -3.698 7.741 8.779 1.00 93.50 287 CYS A CA 1
ATOM 2153 C C . CYS A 1 287 ? -5.036 8.143 9.399 1.00 93.50 287 CYS A C 1
ATOM 2155 O O . CYS A 1 287 ? -5.083 9.012 10.271 1.00 93.50 287 CYS A O 1
ATOM 2157 N N . GLN A 1 288 ? -6.100 7.446 9.012 1.00 92.69 288 GLN A N 1
ATOM 2158 C CA . GLN A 1 288 ? -7.410 7.486 9.651 1.00 92.69 288 GLN A CA 1
ATOM 2159 C C . GLN A 1 288 ? -7.875 6.084 10.065 1.00 92.69 288 GLN A C 1
ATOM 2161 O O . GLN A 1 288 ? -7.466 5.100 9.453 1.00 92.69 288 GLN A O 1
ATOM 2166 N N . SER A 1 289 ? -8.748 5.975 11.065 1.00 89.69 289 SER A N 1
ATOM 2167 C CA . SER A 1 289 ? -9.474 4.738 11.391 1.00 89.69 289 SER A CA 1
ATOM 2168 C C . SER A 1 289 ? -10.848 5.029 11.987 1.00 89.69 289 SER A C 1
ATOM 2170 O O . SER A 1 289 ? -11.076 6.105 12.548 1.00 89.69 289 SER A O 1
ATOM 2172 N N . ASP A 1 290 ? -11.747 4.053 11.884 1.00 87.19 290 ASP A N 1
ATOM 2173 C CA . ASP A 1 290 ? -13.041 4.096 12.555 1.00 87.19 290 ASP A CA 1
ATOM 2174 C C . ASP A 1 290 ? -12.885 4.002 14.076 1.00 87.19 290 ASP A C 1
ATOM 2176 O O . ASP A 1 290 ? -12.003 3.313 14.602 1.00 87.19 290 ASP A O 1
ATOM 2180 N N . ILE A 1 291 ? -13.797 4.664 14.785 1.00 86.62 291 ILE A N 1
ATOM 2181 C CA . ILE A 1 291 ? -13.964 4.479 16.224 1.00 86.62 291 ILE A CA 1
ATOM 2182 C C . ILE A 1 291 ? -14.806 3.227 16.444 1.00 86.62 291 ILE A C 1
ATOM 2184 O O . ILE A 1 291 ? -15.971 3.163 16.049 1.00 86.62 291 ILE A O 1
ATOM 2188 N N . VAL A 1 292 ? -14.235 2.243 17.126 1.00 85.44 292 VAL A N 1
ATOM 2189 C CA . VAL A 1 292 ? -14.914 0.990 17.464 1.00 85.44 292 VAL A CA 1
ATOM 2190 C C . VAL A 1 292 ? -15.088 0.862 18.970 1.00 85.44 292 VAL A C 1
ATOM 2192 O O . VAL A 1 292 ? -14.363 1.463 19.756 1.00 85.44 292 VAL A O 1
ATOM 2195 N N . THR A 1 293 ? -16.063 0.076 19.416 1.00 81.25 293 THR A N 1
ATOM 2196 C CA . THR A 1 293 ? -16.167 -0.283 20.837 1.00 81.25 293 THR A CA 1
ATOM 2197 C C . THR A 1 293 ? -15.013 -1.197 21.231 1.00 81.25 293 THR A C 1
ATOM 2199 O O . THR A 1 293 ? -14.653 -2.103 20.476 1.00 81.25 293 THR A O 1
ATOM 2202 N N . CYS A 1 294 ? -14.457 -1.005 22.426 1.00 80.50 294 CYS A N 1
ATOM 2203 C CA . CYS A 1 294 ? -13.388 -1.870 22.918 1.00 80.50 294 CYS A CA 1
ATOM 2204 C C . CYS A 1 294 ? -13.854 -3.325 23.051 1.00 80.50 294 CYS A C 1
ATOM 2206 O O . CYS A 1 294 ? -14.973 -3.592 23.482 1.00 80.50 294 CYS A O 1
ATOM 2208 N N . GLN A 1 295 ? -12.954 -4.274 22.779 1.00 76.69 295 GLN A N 1
ATOM 2209 C CA . GLN A 1 295 ? -13.216 -5.695 23.029 1.00 76.69 295 GLN A CA 1
ATOM 2210 C C . GLN A 1 295 ? -13.366 -6.000 24.530 1.00 76.69 295 GLN A C 1
ATOM 2212 O O . GLN A 1 295 ? -14.167 -6.847 24.915 1.00 76.69 295 GLN A O 1
ATOM 2217 N N . HIS A 1 296 ? -12.603 -5.300 25.373 1.00 79.38 296 HIS A N 1
ATOM 2218 C CA . HIS A 1 296 ? -12.715 -5.354 26.827 1.00 79.38 296 HIS A CA 1
ATOM 2219 C C . HIS A 1 296 ? -12.893 -3.940 27.363 1.00 79.38 296 HIS A C 1
ATOM 2221 O O . HIS A 1 296 ? -12.134 -3.041 26.996 1.00 79.38 296 HIS A O 1
ATOM 2227 N N . ASP A 1 297 ? -13.877 -3.750 28.239 1.00 77.94 297 ASP A N 1
ATOM 2228 C CA . ASP A 1 297 ? -14.095 -2.458 28.872 1.00 77.94 297 ASP A CA 1
ATOM 2229 C C . ASP A 1 297 ? -12.988 -2.185 29.896 1.00 77.94 297 ASP A C 1
ATOM 2231 O O . ASP A 1 297 ? -12.858 -2.873 30.912 1.00 77.94 297 ASP A O 1
ATOM 2235 N N . VAL A 1 298 ? -12.145 -1.200 29.592 1.00 84.06 298 VAL A N 1
ATOM 2236 C CA . VAL A 1 298 ? -11.076 -0.746 30.486 1.00 84.06 298 VAL A CA 1
ATOM 2237 C C . VAL A 1 298 ? -11.459 0.528 31.237 1.00 84.06 298 VAL A C 1
ATOM 2239 O O . VAL A 1 298 ? -10.673 0.976 32.082 1.00 84.06 298 VAL A O 1
ATOM 2242 N N . CYS A 1 299 ? -12.616 1.117 30.938 1.00 86.81 299 CYS A N 1
ATOM 2243 C CA . CYS A 1 299 ? -13.105 2.328 31.571 1.00 86.81 299 CYS A CA 1
ATOM 2244 C C . CYS A 1 299 ? -13.794 1.972 32.891 1.00 86.81 299 CYS A C 1
ATOM 2246 O O . CYS A 1 299 ? -14.531 0.998 33.010 1.00 86.81 299 CYS A O 1
ATOM 2248 N N . GLN A 1 300 ? -13.517 2.748 33.930 1.00 89.12 300 GLN A N 1
ATOM 2249 C CA . GLN A 1 300 ? -14.064 2.524 35.260 1.00 89.12 300 GLN A CA 1
ATOM 2250 C C . GLN A 1 300 ? -15.383 3.275 35.445 1.00 89.12 300 GLN A C 1
ATOM 2252 O O . GLN A 1 300 ? -15.755 4.143 34.656 1.00 89.12 300 GLN A O 1
ATOM 2257 N N . ASN A 1 301 ? -16.093 2.932 36.522 1.00 88.88 301 ASN A N 1
ATOM 2258 C CA . ASN A 1 301 ? -17.290 3.642 36.980 1.00 88.88 301 ASN A CA 1
ATOM 2259 C C . ASN A 1 301 ? -18.407 3.767 35.923 1.00 88.88 301 ASN A C 1
ATOM 2261 O O . ASN A 1 301 ? -19.153 4.744 35.914 1.00 88.88 301 ASN A O 1
ATOM 2265 N N . GLY A 1 302 ? -18.534 2.767 35.044 1.00 84.06 302 GLY A N 1
ATOM 2266 C CA . GLY A 1 302 ? -19.556 2.737 33.993 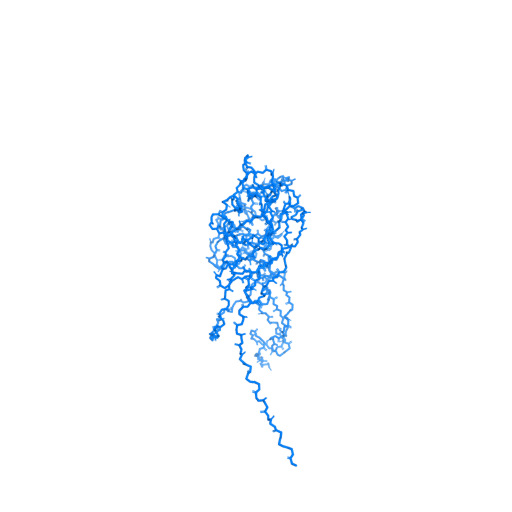1.00 84.06 302 GLY A CA 1
ATOM 2267 C C . GLY A 1 302 ? -19.273 3.663 32.808 1.00 84.06 302 GLY A C 1
ATOM 2268 O O . GLY A 1 302 ? -20.200 3.996 32.073 1.00 84.06 302 GLY A O 1
ATOM 2269 N N . GLY A 1 303 ? -18.024 4.111 32.632 1.00 87.50 303 GLY A N 1
ATOM 2270 C CA . GLY A 1 303 ? -17.603 4.829 31.429 1.00 87.50 303 GLY A CA 1
ATOM 2271 C C . GLY A 1 303 ? -17.735 3.974 30.165 1.00 87.50 303 GLY A C 1
ATOM 2272 O O . GLY A 1 303 ? -17.694 2.753 30.223 1.00 87.50 303 GLY A O 1
ATOM 2273 N N . THR A 1 304 ? -17.897 4.618 29.010 1.00 85.88 304 THR A N 1
ATOM 2274 C CA . THR A 1 304 ? -17.971 3.927 27.712 1.00 85.88 304 THR A CA 1
ATOM 2275 C C . THR A 1 304 ? -16.582 3.809 27.095 1.00 85.88 304 THR A C 1
ATOM 2277 O O . THR A 1 304 ? -15.908 4.826 26.914 1.00 85.88 304 THR A O 1
ATOM 2280 N N . CYS A 1 305 ? -16.173 2.583 26.753 1.00 86.00 305 CYS A N 1
ATOM 2281 C CA . CYS A 1 305 ? -14.886 2.305 26.117 1.00 86.00 305 CYS A CA 1
ATOM 2282 C C . CYS A 1 305 ? -14.990 2.257 24.594 1.00 86.00 305 CYS A C 1
ATOM 2284 O O . CYS A 1 305 ? -15.701 1.426 24.021 1.00 86.00 305 CYS A O 1
ATOM 2286 N N . THR A 1 306 ? -14.200 3.106 23.948 1.00 86.38 306 THR A N 1
ATOM 2287 C CA . THR A 1 306 ? -13.986 3.096 22.499 1.00 86.38 306 THR A CA 1
ATOM 2288 C C . THR A 1 306 ? -12.503 2.998 22.184 1.00 86.38 306 THR A C 1
ATOM 2290 O O . THR A 1 306 ? -11.657 3.312 23.022 1.00 86.38 306 THR A O 1
ATOM 2293 N N . SER A 1 307 ? -12.163 2.527 20.995 1.00 85.12 307 SER A N 1
ATOM 2294 C CA . SER A 1 307 ? -10.792 2.458 20.535 1.00 85.12 307 SER A CA 1
ATOM 2295 C C . SER A 1 307 ? -10.671 2.768 19.053 1.00 85.12 307 SER A C 1
ATOM 2297 O O . SER A 1 307 ? -11.637 2.705 18.295 1.00 85.12 307 SER A O 1
ATOM 2299 N N . CYS A 1 308 ? -9.452 3.110 18.667 1.00 86.56 308 CYS A N 1
ATOM 2300 C CA . CYS A 1 308 ? -9.055 3.369 17.296 1.00 86.56 308 CYS A CA 1
ATOM 2301 C C . CYS A 1 308 ? -7.836 2.529 16.948 1.00 86.56 308 CYS A C 1
ATOM 2303 O O . CYS A 1 308 ? -7.124 2.053 17.843 1.00 86.56 308 CYS A O 1
ATOM 2305 N N . PHE A 1 309 ? -7.595 2.374 15.649 1.00 83.62 309 PHE A N 1
ATOM 2306 C CA . PHE A 1 309 ? -6.429 1.675 15.121 1.00 83.62 309 PHE A CA 1
ATOM 2307 C C . PHE A 1 309 ? -6.212 0.288 15.760 1.00 83.62 309 PHE A C 1
ATOM 2309 O O . PHE A 1 309 ? -5.203 0.033 16.418 1.00 83.62 309 PHE A O 1
ATOM 2316 N N . GLY A 1 310 ? -7.212 -0.595 15.662 1.00 71.94 310 GLY A N 1
ATOM 2317 C CA . GLY A 1 310 ? -7.083 -1.978 16.141 1.00 71.94 310 GLY A CA 1
ATOM 2318 C C . GLY A 1 310 ? -6.831 -2.112 17.650 1.00 71.94 310 GLY A C 1
ATOM 2319 O O . GLY A 1 310 ? -6.108 -3.008 18.073 1.00 71.94 310 GLY A O 1
ATOM 2320 N N . ALA A 1 311 ? -7.413 -1.222 18.462 1.00 70.38 311 ALA A N 1
ATOM 2321 C CA . ALA A 1 311 ? -7.215 -1.118 19.913 1.00 70.38 311 ALA A CA 1
ATOM 2322 C C . ALA A 1 311 ? -5.851 -0.572 20.377 1.00 70.38 311 ALA A C 1
ATOM 2324 O O . ALA A 1 311 ? -5.593 -0.549 21.581 1.00 70.38 311 ALA A O 1
ATOM 2325 N N . ALA A 1 312 ? -5.020 -0.052 19.465 1.00 66.38 312 ALA A N 1
ATOM 2326 C CA . ALA A 1 312 ? -3.775 0.630 19.823 1.00 66.38 312 ALA A CA 1
ATOM 2327 C C . ALA A 1 312 ? -4.016 1.912 20.639 1.00 66.38 312 ALA A C 1
ATOM 2329 O O . ALA A 1 312 ? -3.183 2.294 21.459 1.00 66.38 312 ALA A O 1
ATOM 2330 N N . HIS A 1 313 ? -5.167 2.561 20.444 1.00 72.88 313 HIS A N 1
ATOM 2331 C CA . HIS A 1 313 ? -5.543 3.767 21.172 1.00 72.88 313 HIS A CA 1
ATOM 2332 C C . HIS A 1 313 ? -6.916 3.593 21.810 1.00 72.88 313 HIS A C 1
ATOM 2334 O O . HIS A 1 313 ? -7.912 3.476 21.103 1.00 72.88 313 HIS A O 1
ATOM 2340 N N . VAL A 1 314 ? -6.970 3.586 23.143 1.00 79.19 314 VAL A N 1
ATOM 2341 C CA . VAL A 1 314 ? -8.212 3.436 23.912 1.00 79.19 314 VAL A CA 1
ATOM 2342 C C . VAL A 1 314 ? -8.666 4.788 24.457 1.00 79.19 314 VAL A C 1
ATOM 2344 O O . VAL A 1 314 ? -7.869 5.542 25.012 1.00 79.19 314 VAL A O 1
ATOM 2347 N N . MET A 1 315 ? -9.954 5.082 24.310 1.00 84.56 315 MET A N 1
ATOM 2348 C CA . MET A 1 315 ? -10.596 6.326 24.719 1.00 84.56 315 MET A CA 1
ATOM 2349 C C . MET A 1 315 ? -11.802 6.015 25.611 1.00 84.56 315 MET A C 1
ATOM 2351 O O . MET A 1 315 ? -12.688 5.240 25.239 1.00 84.56 315 MET A O 1
ATOM 2355 N N . CYS A 1 316 ? -11.854 6.651 26.782 1.00 85.44 316 CYS A N 1
ATOM 2356 C CA . CYS A 1 316 ? -12.953 6.506 27.731 1.00 85.44 316 CYS A CA 1
ATOM 2357 C C . CYS A 1 316 ? -13.838 7.752 27.752 1.00 85.44 316 CYS A C 1
ATOM 2359 O O . CYS A 1 316 ? -13.359 8.859 27.990 1.00 85.44 316 CYS A O 1
ATOM 2361 N N . THR A 1 317 ? -15.145 7.568 27.558 1.00 87.00 317 THR A N 1
ATOM 2362 C CA . THR A 1 317 ? -16.145 8.616 27.812 1.00 87.00 317 THR A CA 1
ATOM 2363 C C . THR A 1 317 ? -16.751 8.415 29.195 1.00 87.00 317 THR A C 1
ATOM 2365 O O . THR A 1 317 ? -17.441 7.425 29.443 1.00 87.00 317 THR A O 1
ATOM 2368 N N . CYS A 1 318 ? -16.478 9.345 30.108 1.00 86.56 318 CYS A N 1
ATOM 2369 C CA . CYS A 1 318 ? -16.901 9.232 31.500 1.00 86.56 318 CYS A CA 1
ATOM 2370 C C . CYS A 1 318 ? -18.352 9.659 31.707 1.00 86.56 318 CYS A C 1
ATOM 2372 O O . CYS A 1 318 ? -18.820 10.636 31.122 1.00 86.56 318 CYS A O 1
ATOM 2374 N N . LEU A 1 319 ? -19.052 8.941 32.588 1.00 88.12 319 LEU A N 1
ATOM 2375 C CA . LEU A 1 319 ? -20.366 9.357 33.066 1.00 88.12 319 LEU A CA 1
ATOM 2376 C C . LEU A 1 319 ? -20.265 10.643 33.907 1.00 88.12 319 LEU A C 1
ATOM 2378 O O . LEU A 1 319 ? -19.217 10.909 34.507 1.00 88.12 319 LEU A O 1
ATOM 2382 N N . PRO A 1 320 ? -21.356 11.430 34.007 1.00 89.00 320 PRO A N 1
ATOM 2383 C CA . PRO A 1 320 ? -21.387 12.618 34.852 1.00 89.00 320 PRO A CA 1
ATOM 2384 C C . PRO A 1 320 ? -20.944 12.316 36.290 1.00 89.00 320 PRO A C 1
ATOM 2386 O O . PRO A 1 320 ? -21.417 11.365 36.911 1.00 89.00 320 PRO A O 1
ATOM 2389 N N . GLY A 1 321 ? -20.039 13.142 36.822 1.00 87.00 321 GLY A N 1
ATOM 2390 C CA . GLY A 1 321 ? -19.463 12.956 38.159 1.00 87.00 321 GLY A CA 1
ATOM 2391 C C . GLY A 1 321 ? -18.182 12.114 38.201 1.00 87.00 321 GLY A C 1
ATOM 2392 O O . GLY A 1 321 ? -17.676 11.861 39.293 1.00 87.00 321 GLY A O 1
ATOM 2393 N N . PHE A 1 322 ? -17.626 11.714 37.052 1.00 88.25 322 PHE A N 1
ATOM 2394 C CA . PHE A 1 322 ? -16.338 11.020 36.956 1.00 88.25 322 PHE A CA 1
ATOM 2395 C C . PHE A 1 322 ? -15.391 11.711 35.962 1.00 88.25 322 PHE A C 1
ATOM 2397 O O . PHE A 1 322 ? -15.828 12.356 35.013 1.00 88.25 322 PHE A O 1
ATOM 2404 N N . THR A 1 323 ? -14.086 11.590 36.199 1.00 85.25 323 THR A N 1
ATOM 2405 C CA . THR A 1 323 ? -12.996 12.139 35.379 1.00 85.25 323 THR A CA 1
ATOM 2406 C C . THR A 1 323 ? -11.773 11.210 35.410 1.00 85.25 323 THR A C 1
ATOM 2408 O O . THR A 1 323 ? -11.771 10.198 36.116 1.00 85.25 323 THR A O 1
ATOM 2411 N N . GLY A 1 324 ? -10.725 11.554 34.663 1.00 79.94 324 GLY A N 1
ATOM 2412 C CA . GLY A 1 324 ? -9.527 10.731 34.464 1.00 79.94 324 GLY A CA 1
ATOM 2413 C C . GLY A 1 324 ? -9.544 9.997 33.124 1.00 79.94 324 GLY A C 1
ATOM 2414 O O . GLY A 1 324 ? -10.591 9.865 32.489 1.00 79.94 324 GLY A O 1
ATOM 2415 N N . THR A 1 325 ? -8.382 9.523 32.671 1.00 80.12 325 THR A N 1
ATOM 2416 C CA . THR A 1 325 ? -8.232 8.878 31.350 1.00 80.12 325 THR A CA 1
ATOM 2417 C C . THR A 1 325 ? -8.964 7.543 31.257 1.00 80.12 325 THR A C 1
ATOM 2419 O O . THR A 1 325 ? -9.279 7.091 30.160 1.00 80.12 325 THR A O 1
ATOM 2422 N N . ARG A 1 326 ? -9.268 6.924 32.402 1.00 86.19 326 ARG A N 1
ATOM 2423 C CA . ARG A 1 326 ? -10.068 5.705 32.521 1.00 86.19 326 ARG A CA 1
ATOM 2424 C C . ARG A 1 326 ? -11.292 5.916 33.407 1.00 86.19 326 ARG A C 1
ATOM 2426 O O . ARG A 1 326 ? -11.838 4.939 33.908 1.00 86.19 326 ARG A O 1
ATOM 2433 N N . CYS A 1 327 ? -11.741 7.157 33.600 1.00 87.44 327 CYS A N 1
ATOM 2434 C CA . CYS A 1 327 ? -12.889 7.496 34.448 1.00 87.44 327 CYS A CA 1
ATOM 2435 C C . CYS A 1 327 ? -12.756 7.024 35.905 1.00 87.44 327 CYS A C 1
ATOM 2437 O O . CYS A 1 327 ? -13.750 6.759 36.580 1.00 87.44 327 CYS A O 1
ATOM 2439 N N . GLU A 1 328 ? -11.525 6.888 36.391 1.00 91.44 328 GLU A N 1
ATOM 2440 C CA . GLU A 1 328 ? -11.188 6.339 37.701 1.00 91.44 328 GLU A CA 1
ATOM 2441 C C . GLU A 1 328 ? -11.435 7.320 38.856 1.00 91.44 328 GLU A C 1
ATOM 2443 O O . GLU A 1 328 ? -11.595 6.903 40.003 1.00 91.44 328 GLU A O 1
ATOM 2448 N N . THR A 1 329 ? -11.496 8.623 38.572 1.00 88.81 329 THR A N 1
ATOM 2449 C CA . THR A 1 329 ? -11.611 9.666 39.595 1.00 88.81 329 THR A CA 1
ATOM 2450 C C . THR A 1 329 ? -13.052 10.141 39.724 1.00 88.81 329 THR A C 1
ATOM 2452 O O . THR A 1 329 ? -13.647 10.610 38.759 1.00 88.81 329 THR A O 1
ATOM 2455 N N . ARG A 1 330 ? -13.618 10.087 40.932 1.00 87.12 330 ARG A N 1
ATOM 2456 C CA . ARG A 1 330 ? -14.940 10.659 41.220 1.00 87.12 330 ARG A CA 1
ATOM 2457 C C . ARG A 1 330 ? -14.822 12.154 41.513 1.00 87.12 330 ARG A C 1
ATOM 2459 O O . ARG A 1 330 ? -14.039 12.558 42.368 1.00 87.12 330 ARG A O 1
ATOM 2466 N N . LEU A 1 331 ? -15.624 12.964 40.832 1.00 82.25 331 LEU A N 1
ATOM 2467 C CA . LEU A 1 331 ? -15.800 14.378 41.139 1.00 82.25 331 LEU A CA 1
ATOM 2468 C C . LEU A 1 331 ? -16.813 14.485 42.280 1.00 82.25 331 LEU A C 1
ATOM 2470 O O . LEU A 1 331 ? -17.977 14.116 42.125 1.00 82.25 331 LEU A O 1
ATOM 2474 N N . TYR A 1 332 ? -16.362 14.940 43.445 1.00 73.62 332 TYR A N 1
ATOM 2475 C CA . TYR A 1 332 ? -17.266 15.295 44.534 1.00 73.62 332 TYR A CA 1
ATOM 2476 C C . TYR A 1 332 ? -17.960 16.608 44.155 1.00 73.62 332 TYR A C 1
ATOM 2478 O O . TYR A 1 332 ? -17.305 17.648 44.087 1.00 73.62 332 TYR A O 1
ATOM 2486 N N . LEU A 1 333 ? -19.257 16.530 43.851 1.00 60.19 333 LEU A N 1
ATOM 2487 C CA . LEU A 1 333 ? -20.162 17.679 43.820 1.00 60.19 333 LEU A CA 1
ATOM 2488 C C . LEU A 1 333 ? -20.842 17.810 45.182 1.00 60.19 333 LEU A C 1
ATOM 2490 O O . LEU A 1 333 ? -21.242 16.754 45.727 1.00 60.19 333 LEU A O 1
#